Protein AF-A0A167ATX6-F1 (afdb_monomer)

Nearest PDB structures (foldseek):
  9cxo-assembly1_B  TM=8.458E-01  e=1.890E-12  Homo sapiens
  9cxm-assembly1_A  TM=8.410E-01  e=6.930E-12  Homo sapiens
  9cxw-assembly1_A  TM=8.594E-01  e=1.290E-11  Homo sapiens
  9cxn-assembly1_A  TM=8.511E-01  e=1.152E-11  Homo sapiens
  3jr1-assembly2_B  TM=7.925E-01  e=1.994E-08  Histophilus somni 129PT

Structure (mmCIF, N/CA/C/O backbone):
data_AF-A0A167ATX6-F1
#
_entry.id   AF-A0A167ATX6-F1
#
loop_
_atom_site.group_PDB
_atom_site.id
_atom_site.type_symbol
_atom_site.label_atom_id
_atom_site.label_alt_id
_atom_site.label_comp_id
_atom_site.label_asym_id
_atom_site.label_entity_id
_atom_site.label_seq_id
_atom_site.pdbx_PDB_ins_code
_atom_site.Cartn_x
_atom_site.Cartn_y
_atom_site.Cartn_z
_atom_site.occupancy
_atom_site.B_iso_or_equiv
_atom_site.auth_seq_id
_atom_site.auth_comp_id
_atom_site.auth_asym_id
_atom_site.auth_atom_id
_atom_site.pdbx_PDB_model_num
ATOM 1 N N . MET A 1 1 ? -5.635 -6.847 -26.683 1.00 25.88 1 MET A N 1
ATOM 2 C CA . MET A 1 1 ? -4.900 -7.635 -25.675 1.00 25.88 1 MET A CA 1
ATOM 3 C C . MET A 1 1 ? -3.496 -7.069 -25.613 1.00 25.88 1 MET A C 1
ATOM 5 O O . MET A 1 1 ? -2.771 -7.229 -26.580 1.00 25.88 1 MET A O 1
ATOM 9 N N . ALA A 1 2 ? -3.147 -6.335 -24.561 1.00 24.59 2 ALA A N 1
ATOM 10 C CA . ALA A 1 2 ? -1.749 -6.061 -24.252 1.00 24.59 2 ALA A CA 1
ATOM 11 C C . ALA A 1 2 ? -1.416 -7.015 -23.107 1.00 24.59 2 ALA A C 1
ATOM 13 O O . ALA A 1 2 ? -1.954 -6.844 -22.016 1.00 24.59 2 ALA A O 1
ATOM 14 N N . SER A 1 3 ? -0.656 -8.077 -23.374 1.00 31.80 3 SER A N 1
ATOM 15 C CA . SER A 1 3 ? 0.049 -8.774 -22.300 1.00 31.80 3 SER A CA 1
ATOM 16 C C . SER A 1 3 ? 1.085 -7.801 -21.739 1.00 31.80 3 SER A C 1
ATOM 18 O O . SER A 1 3 ? 1.544 -6.907 -22.451 1.00 31.80 3 SER A O 1
ATOM 20 N N . LEU A 1 4 ? 1.430 -7.913 -20.458 1.00 40.06 4 LEU A N 1
ATOM 21 C CA . LEU A 1 4 ? 2.696 -7.344 -19.998 1.00 40.06 4 LEU A CA 1
ATOM 22 C C . LEU A 1 4 ? 3.769 -7.978 -20.890 1.00 40.06 4 LEU A C 1
ATOM 24 O O . LEU A 1 4 ? 3.823 -9.204 -20.972 1.00 40.06 4 LEU A O 1
ATOM 28 N N . ASN A 1 5 ? 4.521 -7.173 -21.644 1.00 40.00 5 ASN A N 1
ATOM 29 C CA . ASN A 1 5 ? 5.603 -7.718 -22.457 1.00 40.00 5 ASN A CA 1
ATOM 30 C C . ASN A 1 5 ? 6.610 -8.393 -21.525 1.00 40.00 5 ASN A C 1
ATOM 32 O O . ASN A 1 5 ? 6.882 -7.890 -20.431 1.00 40.00 5 ASN A O 1
ATOM 36 N N . ASP A 1 6 ? 7.179 -9.501 -21.992 1.00 44.28 6 ASP A N 1
ATOM 37 C CA . ASP A 1 6 ? 7.973 -10.428 -21.183 1.00 44.28 6 ASP A CA 1
ATOM 38 C C . ASP A 1 6 ? 9.186 -9.795 -20.474 1.00 44.28 6 ASP A C 1
ATOM 40 O O . ASP A 1 6 ? 9.681 -10.321 -19.485 1.00 44.28 6 ASP A O 1
ATOM 44 N N . ALA A 1 7 ? 9.587 -8.599 -20.911 1.00 42.50 7 ALA A N 1
ATOM 45 C CA . ALA A 1 7 ? 10.709 -7.824 -20.397 1.00 42.50 7 ALA A CA 1
ATOM 46 C C . ALA A 1 7 ? 10.429 -6.959 -19.146 1.00 42.50 7 ALA A C 1
ATOM 48 O O . ALA A 1 7 ? 11.373 -6.393 -18.601 1.00 42.50 7 ALA A O 1
ATOM 49 N N . GLN A 1 8 ? 9.177 -6.780 -18.700 1.00 52.94 8 GLN A N 1
ATOM 50 C CA . GLN A 1 8 ? 8.846 -5.787 -17.651 1.00 52.94 8 GLN A CA 1
ATOM 51 C C . GLN A 1 8 ? 8.749 -6.365 -16.225 1.00 52.94 8 GLN A C 1
ATOM 53 O O . GLN A 1 8 ? 8.779 -5.608 -15.252 1.00 52.94 8 GLN A O 1
ATOM 58 N N . ILE A 1 9 ? 8.674 -7.693 -16.083 1.00 58.19 9 ILE A N 1
ATOM 59 C CA . ILE A 1 9 ? 8.695 -8.411 -14.798 1.00 58.19 9 ILE A CA 1
ATOM 60 C C . ILE A 1 9 ? 9.900 -9.353 -14.809 1.00 58.19 9 ILE A C 1
ATOM 62 O O . ILE A 1 9 ? 9.957 -10.266 -15.625 1.00 58.19 9 ILE A O 1
ATOM 66 N N . CYS A 1 10 ? 10.842 -9.157 -13.884 1.00 46.31 10 CYS A N 1
ATOM 67 C CA . CYS A 1 10 ? 12.193 -9.747 -13.915 1.00 46.31 10 CYS A CA 1
ATOM 68 C C . CYS A 1 10 ? 12.275 -11.290 -13.818 1.00 46.31 10 CYS A C 1
ATOM 70 O O . CYS A 1 10 ? 13.362 -11.858 -13.839 1.00 46.31 10 CYS A O 1
ATOM 72 N N . SER A 1 11 ? 11.166 -12.022 -13.680 1.00 48.19 11 SER A N 1
ATOM 73 C CA . SER A 1 11 ? 11.252 -13.488 -13.644 1.00 48.19 11 SER A CA 1
ATOM 74 C C . SER A 1 11 ? 9.974 -14.169 -14.111 1.00 48.19 11 SER A C 1
ATOM 76 O O . SER A 1 11 ? 9.086 -14.497 -13.330 1.00 48.19 11 SER A O 1
ATOM 78 N N . GLN A 1 12 ? 9.893 -14.437 -15.410 1.00 50.91 12 GLN A N 1
ATOM 79 C CA . GLN A 1 12 ? 8.845 -15.309 -15.943 1.00 50.91 12 GLN A CA 1
ATOM 80 C C . GLN A 1 12 ? 9.152 -16.799 -15.730 1.00 50.91 12 GLN A C 1
ATOM 82 O O . GLN A 1 12 ? 8.240 -17.619 -15.654 1.00 50.91 12 GLN A O 1
ATOM 87 N N . THR A 1 13 ? 10.429 -17.165 -15.572 1.00 45.19 13 THR A N 1
ATOM 88 C CA . THR A 1 13 ? 10.863 -18.552 -15.349 1.00 45.19 13 THR A CA 1
ATOM 89 C C . THR A 1 13 ? 11.901 -18.628 -14.234 1.00 45.19 13 THR A C 1
ATOM 91 O O . THR A 1 13 ? 13.104 -18.709 -14.479 1.00 45.19 13 THR A O 1
ATOM 94 N N . GLY A 1 14 ? 11.432 -18.593 -12.989 1.00 45.44 14 GLY A N 1
ATOM 95 C CA . GLY A 1 14 ? 12.267 -18.881 -11.828 1.00 45.44 14 GLY A CA 1
ATOM 96 C C . GLY A 1 14 ? 12.395 -20.389 -11.592 1.00 45.44 14 GLY A C 1
ATOM 97 O O . GLY A 1 14 ? 11.393 -21.104 -11.613 1.00 45.44 14 GLY A O 1
ATOM 98 N N . ARG A 1 15 ? 13.605 -20.896 -11.333 1.00 46.69 15 ARG A N 1
ATOM 99 C CA . ARG A 1 15 ? 13.796 -22.226 -10.725 1.00 46.69 15 ARG A CA 1
ATOM 100 C C . ARG A 1 15 ? 14.209 -22.038 -9.274 1.00 46.69 15 ARG A C 1
ATOM 102 O O . ARG A 1 15 ? 15.181 -21.343 -8.991 1.00 46.69 15 ARG A O 1
ATOM 109 N N . MET A 1 16 ? 13.482 -22.680 -8.370 1.00 46.75 16 MET A N 1
ATOM 110 C CA . MET A 1 16 ? 13.790 -22.706 -6.945 1.00 46.75 16 MET A CA 1
ATOM 111 C C . MET A 1 16 ? 14.197 -24.120 -6.549 1.00 46.75 16 MET A C 1
ATOM 113 O O . MET A 1 16 ? 13.613 -25.096 -7.022 1.00 46.75 16 MET A O 1
ATOM 117 N N . GLY A 1 17 ? 15.189 -24.229 -5.674 1.00 51.62 17 GLY A N 1
ATOM 118 C CA . GLY A 1 17 ? 15.609 -25.507 -5.125 1.00 51.62 17 GLY A CA 1
ATOM 119 C C . GLY A 1 17 ? 16.225 -25.362 -3.744 1.00 51.62 17 GLY A C 1
ATOM 120 O O . GLY A 1 17 ? 16.557 -24.268 -3.283 1.00 51.62 17 GLY A O 1
ATOM 121 N N . VAL A 1 18 ? 16.358 -26.502 -3.074 1.00 52.31 18 VAL A N 1
ATOM 122 C CA . VAL A 1 18 ? 16.973 -26.608 -1.753 1.00 52.31 18 VAL A CA 1
ATOM 123 C C . VAL A 1 18 ? 18.244 -27.424 -1.906 1.00 52.31 18 VAL A C 1
ATOM 125 O O . VAL A 1 18 ? 18.229 -28.501 -2.501 1.00 52.31 18 VAL A O 1
ATOM 128 N N . TYR A 1 19 ? 19.351 -26.899 -1.395 1.00 45.12 19 TYR A N 1
ATOM 129 C CA . TYR A 1 19 ? 20.596 -27.641 -1.282 1.00 45.12 19 TYR A CA 1
ATOM 130 C C . TYR A 1 19 ? 20.818 -28.029 0.179 1.00 45.12 19 TYR A C 1
ATOM 132 O O . TYR A 1 19 ? 20.814 -27.177 1.075 1.00 45.12 19 TYR A O 1
ATOM 140 N N . TYR A 1 20 ? 21.024 -29.323 0.406 1.00 46.94 20 TYR A N 1
ATOM 141 C CA . TYR A 1 20 ? 21.443 -29.866 1.688 1.00 46.94 20 TYR A CA 1
ATOM 142 C C . TYR A 1 20 ? 22.958 -30.070 1.620 1.00 46.94 20 TYR A C 1
ATOM 144 O O . TYR A 1 20 ? 23.428 -31.011 0.993 1.00 46.94 20 TYR A O 1
ATOM 152 N N . ALA A 1 21 ? 23.721 -29.160 2.227 1.00 46.97 21 ALA A N 1
ATOM 153 C CA . ALA A 1 21 ? 25.070 -29.479 2.688 1.00 46.97 21 ALA A CA 1
ATOM 154 C C . ALA A 1 21 ? 25.008 -29.657 4.197 1.00 46.97 21 ALA A C 1
ATOM 156 O O . ALA A 1 21 ? 24.329 -28.877 4.869 1.00 46.97 21 ALA A O 1
ATOM 157 N N . ASP A 1 22 ? 25.740 -30.661 4.664 1.00 58.44 22 ASP A N 1
ATOM 158 C CA . ASP A 1 22 ? 25.659 -31.463 5.892 1.00 58.44 22 ASP A CA 1
ATOM 159 C C . ASP A 1 22 ? 25.342 -30.793 7.242 1.00 58.44 22 ASP A C 1
ATOM 161 O O . ASP A 1 22 ? 25.317 -31.485 8.250 1.00 58.44 22 ASP A O 1
ATOM 165 N N . THR A 1 23 ? 25.048 -29.494 7.330 1.00 55.81 23 THR A N 1
ATOM 166 C CA . THR A 1 23 ? 24.588 -28.850 8.575 1.00 55.81 23 THR A CA 1
ATOM 167 C C . THR A 1 23 ? 23.671 -27.622 8.425 1.00 55.81 23 THR A C 1
ATOM 169 O O . THR A 1 23 ? 23.180 -27.138 9.443 1.00 55.81 23 THR A O 1
ATOM 172 N N . LYS A 1 24 ? 23.377 -27.089 7.223 1.00 59.56 24 LYS A N 1
ATOM 173 C CA . LYS A 1 24 ? 22.425 -25.960 7.059 1.00 59.56 24 LYS A CA 1
ATOM 174 C C . LYS A 1 24 ? 21.655 -26.055 5.744 1.00 59.56 24 LYS A C 1
ATOM 176 O O . LYS A 1 24 ? 22.261 -26.049 4.675 1.00 59.56 24 LYS A O 1
ATOM 181 N N . THR A 1 25 ? 20.323 -26.068 5.815 1.00 65.94 25 THR A N 1
ATOM 182 C CA . THR A 1 25 ? 19.458 -25.920 4.636 1.00 65.94 25 THR A CA 1
ATOM 183 C C . THR A 1 25 ? 19.720 -24.565 3.987 1.00 65.94 25 THR A C 1
ATOM 185 O O . THR A 1 25 ? 19.493 -23.528 4.613 1.00 65.94 25 THR A O 1
ATOM 188 N N . LYS A 1 26 ? 20.203 -24.559 2.743 1.00 74.19 26 LYS A N 1
ATOM 189 C CA . LYS A 1 26 ? 20.335 -23.343 1.934 1.00 74.19 26 LYS A CA 1
ATOM 190 C C . LYS A 1 26 ? 19.318 -23.405 0.800 1.00 74.19 26 LYS A C 1
ATOM 192 O O . LYS A 1 26 ? 19.293 -24.377 0.046 1.00 74.19 26 LYS A O 1
ATOM 197 N N . ALA A 1 27 ? 18.481 -22.380 0.692 1.00 79.88 27 ALA A N 1
ATOM 198 C CA . ALA A 1 27 ? 17.596 -22.191 -0.451 1.00 79.88 27 ALA A CA 1
ATOM 199 C C . ALA A 1 27 ? 18.295 -21.325 -1.504 1.00 79.88 27 ALA A C 1
ATOM 201 O O . ALA A 1 27 ? 19.094 -20.450 -1.161 1.00 79.88 27 ALA A O 1
ATOM 202 N N . TRP A 1 28 ? 18.000 -21.571 -2.776 1.00 83.00 28 TRP A N 1
ATOM 203 C CA . TRP A 1 28 ? 18.477 -20.753 -3.886 1.00 83.00 28 TRP A CA 1
ATOM 204 C C . TRP A 1 28 ? 17.345 -20.481 -4.878 1.00 83.00 28 TRP A C 1
ATOM 206 O O . TRP A 1 28 ? 16.420 -21.283 -5.034 1.00 83.00 28 TRP A O 1
ATOM 216 N N . PHE A 1 29 ? 17.447 -19.340 -5.554 1.00 81.19 29 PHE A N 1
ATOM 217 C CA . PHE A 1 29 ? 16.541 -18.898 -6.605 1.00 81.19 29 PHE A CA 1
ATOM 218 C C . PHE A 1 29 ? 17.372 -18.537 -7.835 1.00 81.19 29 PHE A C 1
ATOM 220 O O . PHE A 1 29 ? 18.331 -17.773 -7.737 1.00 81.19 29 PHE A O 1
ATOM 227 N N . MET A 1 30 ? 17.032 -19.124 -8.979 1.00 83.81 30 MET A N 1
ATOM 228 C CA . MET A 1 30 ? 17.603 -18.774 -10.275 1.00 83.81 30 MET A CA 1
ATOM 229 C C . MET A 1 30 ? 16.534 -18.079 -11.107 1.00 83.81 30 MET A C 1
ATOM 231 O O . MET A 1 30 ? 15.460 -18.646 -11.301 1.00 83.81 30 MET A O 1
ATOM 235 N N . ALA A 1 31 ? 16.857 -16.900 -11.623 1.00 83.44 31 ALA A N 1
ATOM 236 C CA . ALA A 1 31 ? 16.022 -16.124 -12.529 1.00 83.44 31 ALA A CA 1
ATOM 237 C C . ALA A 1 31 ? 16.819 -15.705 -13.765 1.00 83.44 31 ALA A C 1
ATOM 239 O O . ALA A 1 31 ? 18.033 -15.912 -13.843 1.00 83.44 31 ALA A O 1
ATOM 240 N N . GLU A 1 32 ? 16.115 -15.125 -14.730 1.00 84.19 32 GLU A N 1
ATOM 241 C CA . GLU A 1 32 ? 16.737 -14.477 -15.872 1.00 84.19 32 GLU A CA 1
ATOM 242 C C . GLU A 1 32 ? 17.640 -13.329 -15.410 1.00 84.19 32 GLU A C 1
ATOM 244 O O . GLU A 1 32 ? 17.305 -12.563 -14.505 1.00 84.19 32 GLU A O 1
ATOM 249 N N . TYR A 1 33 ? 18.810 -13.219 -16.033 1.00 87.31 33 TYR A N 1
ATOM 250 C CA . TYR A 1 33 ? 19.705 -12.101 -15.793 1.00 87.31 33 TYR A CA 1
ATOM 251 C C . TYR A 1 33 ? 19.285 -10.916 -16.663 1.00 87.31 33 TYR A C 1
ATOM 253 O O . TYR A 1 33 ? 19.282 -11.017 -17.887 1.00 87.31 33 TYR A O 1
ATOM 261 N N . SER A 1 34 ? 18.988 -9.784 -16.028 1.00 86.50 34 SER A N 1
ATOM 262 C CA . SER A 1 34 ? 18.773 -8.503 -16.702 1.00 86.50 34 SER A CA 1
ATOM 263 C C . SER A 1 34 ? 19.921 -7.541 -16.399 1.00 86.50 34 SER A C 1
ATOM 265 O O . SER A 1 34 ? 20.350 -7.416 -15.250 1.00 86.50 34 SER A O 1
ATOM 267 N N . ASN A 1 35 ? 20.398 -6.822 -17.415 1.00 90.38 35 ASN A N 1
ATOM 268 C CA . ASN A 1 35 ? 21.411 -5.782 -17.258 1.00 90.38 35 ASN A CA 1
ATOM 269 C C . ASN A 1 35 ? 20.758 -4.495 -16.726 1.00 90.38 35 ASN A C 1
ATOM 271 O O . ASN A 1 35 ? 20.261 -3.655 -17.481 1.00 90.38 35 ASN A O 1
ATOM 275 N N . LEU A 1 36 ? 20.678 -4.380 -15.401 1.00 90.62 36 LEU A N 1
ATOM 276 C CA . LEU A 1 36 ? 19.957 -3.303 -14.728 1.00 90.62 36 LEU A CA 1
ATOM 277 C C . LEU A 1 36 ? 20.895 -2.180 -14.276 1.00 90.62 36 LEU A C 1
ATOM 279 O O . LEU A 1 36 ? 22.015 -2.414 -13.819 1.00 90.62 36 LEU A O 1
ATOM 283 N N . ARG A 1 37 ? 20.411 -0.938 -14.351 1.00 88.62 37 ARG A N 1
ATOM 284 C CA . ARG A 1 37 ? 21.039 0.215 -13.701 1.00 88.62 37 ARG A CA 1
ATOM 285 C C . ARG A 1 37 ? 20.119 0.817 -12.655 1.00 88.62 37 ARG A C 1
ATOM 287 O O . ARG A 1 37 ? 18.942 1.073 -12.916 1.00 88.62 37 ARG A O 1
ATOM 294 N N . ALA A 1 38 ? 20.709 1.111 -11.498 1.00 85.44 38 ALA A N 1
ATOM 295 C CA . ALA A 1 38 ? 20.075 1.846 -10.414 1.00 85.44 38 ALA A CA 1
ATOM 296 C C . ALA A 1 38 ? 19.815 3.295 -10.851 1.00 85.44 38 ALA A C 1
ATOM 298 O O . ALA A 1 38 ? 20.666 4.177 -10.737 1.00 85.44 38 ALA A O 1
ATOM 299 N N . ARG A 1 39 ? 18.634 3.516 -11.423 1.00 84.19 39 ARG A N 1
ATOM 300 C CA . ARG A 1 39 ? 18.125 4.813 -11.852 1.00 84.19 39 ARG A CA 1
ATOM 301 C C . ARG A 1 39 ? 16.605 4.754 -11.807 1.00 84.19 39 ARG A C 1
ATOM 303 O O . ARG A 1 39 ? 16.021 3.795 -12.305 1.00 84.19 39 ARG A O 1
ATOM 310 N N . ALA A 1 40 ? 15.980 5.807 -11.286 1.00 81.44 40 ALA A N 1
ATOM 311 C CA . ALA A 1 40 ? 14.531 5.934 -11.342 1.00 81.44 40 ALA A CA 1
ATOM 312 C C . ALA A 1 40 ? 14.048 5.961 -12.807 1.00 81.44 40 ALA A C 1
ATOM 314 O O . ALA A 1 40 ? 14.579 6.740 -13.614 1.00 81.44 40 ALA A O 1
ATOM 315 N N . PRO A 1 41 ? 13.063 5.125 -13.173 1.00 85.56 41 PRO A N 1
ATOM 316 C CA . PRO A 1 41 ? 12.509 5.141 -14.514 1.00 85.56 41 PRO A CA 1
ATOM 317 C C . PRO A 1 41 ? 11.733 6.440 -14.771 1.00 85.56 41 PRO A C 1
ATOM 319 O O . PRO A 1 41 ? 11.167 7.016 -13.836 1.00 85.56 41 PRO A O 1
ATOM 322 N N . PRO A 1 42 ? 11.633 6.887 -16.034 1.00 90.12 42 PRO A N 1
ATOM 323 C CA . PRO A 1 42 ? 10.700 7.946 -16.393 1.00 90.12 42 PRO A CA 1
ATOM 324 C C . PRO A 1 42 ? 9.265 7.553 -16.015 1.00 90.12 42 PRO A C 1
ATOM 326 O O . PRO A 1 42 ? 8.835 6.418 -16.258 1.00 90.12 42 PRO A O 1
ATOM 329 N N . LEU A 1 43 ? 8.512 8.477 -15.413 1.00 91.38 43 LEU A N 1
ATOM 330 C CA . LEU A 1 43 ? 7.179 8.174 -14.882 1.00 91.38 43 LEU A CA 1
ATOM 331 C C . LEU A 1 43 ? 6.204 7.764 -15.993 1.00 91.38 43 LEU A C 1
ATOM 333 O O . LEU A 1 43 ? 5.335 6.925 -15.765 1.00 91.38 43 LEU A O 1
ATOM 337 N N . GLU A 1 44 ? 6.374 8.299 -17.205 1.00 91.06 44 GLU A N 1
ATOM 338 C CA . GLU A 1 44 ? 5.597 7.932 -18.388 1.00 91.06 44 GLU A CA 1
ATOM 339 C C . GLU A 1 44 ? 5.805 6.479 -18.838 1.00 91.06 44 GLU A C 1
ATOM 341 O O . GLU A 1 44 ? 4.925 5.926 -19.491 1.00 91.06 44 GLU A O 1
ATOM 346 N N . GLN A 1 45 ? 6.924 5.850 -18.461 1.00 92.00 45 GLN A N 1
ATOM 347 C CA . GLN A 1 45 ? 7.196 4.435 -18.734 1.00 92.00 45 GLN A CA 1
ATOM 348 C C . GLN A 1 45 ? 6.775 3.540 -17.567 1.00 92.00 45 GLN A C 1
ATOM 350 O O . GLN A 1 45 ? 6.257 2.446 -17.780 1.00 92.00 45 GLN A O 1
ATOM 355 N N . PHE A 1 46 ? 6.961 4.003 -16.328 1.00 92.00 46 PHE A N 1
ATOM 356 C CA . PHE A 1 46 ? 6.635 3.218 -15.138 1.00 92.00 46 PHE A CA 1
ATOM 357 C C . PHE A 1 46 ? 5.125 3.140 -14.873 1.00 92.00 46 PHE A C 1
ATOM 359 O O . PHE A 1 46 ? 4.589 2.076 -14.563 1.00 92.00 46 PHE A O 1
ATOM 366 N N . LEU A 1 47 ? 4.405 4.252 -15.045 1.00 94.50 47 LEU A N 1
ATOM 367 C CA . LEU A 1 47 ? 2.969 4.318 -14.779 1.00 94.50 47 LEU A CA 1
ATOM 368 C C . LEU A 1 47 ? 2.139 3.321 -15.606 1.00 94.50 47 LEU A C 1
ATOM 370 O O . LEU A 1 47 ? 1.266 2.687 -15.010 1.00 94.50 47 LEU A O 1
ATOM 374 N N . PRO A 1 48 ? 2.356 3.144 -16.927 1.00 94.75 48 PRO A N 1
ATOM 375 C CA . PRO A 1 48 ? 1.651 2.126 -17.700 1.00 94.75 48 PRO A CA 1
ATOM 376 C C . PRO A 1 48 ? 1.782 0.715 -17.122 1.00 94.75 48 PRO A C 1
ATOM 378 O O . PRO A 1 48 ? 0.776 0.014 -17.068 1.00 94.75 48 PRO A O 1
ATOM 381 N N . ILE A 1 49 ? 2.967 0.332 -16.630 1.00 93.25 49 ILE A N 1
ATOM 382 C CA . ILE A 1 49 ? 3.228 -0.995 -16.047 1.00 93.25 49 ILE A CA 1
ATOM 383 C C . ILE A 1 49 ? 2.370 -1.192 -14.795 1.00 93.25 49 ILE A C 1
ATOM 385 O O . ILE A 1 49 ? 1.592 -2.143 -14.707 1.00 93.25 49 ILE A O 1
ATOM 389 N N . VAL A 1 50 ? 2.445 -0.250 -13.849 1.00 94.81 50 VAL A N 1
ATOM 390 C CA . VAL A 1 50 ? 1.688 -0.320 -12.589 1.00 94.81 50 VAL A CA 1
ATOM 391 C C . VAL A 1 50 ? 0.180 -0.255 -12.849 1.00 94.81 50 VAL A C 1
ATOM 393 O O . VAL A 1 50 ? -0.593 -1.036 -12.296 1.00 94.81 50 VAL A O 1
ATOM 396 N N . LYS A 1 51 ? -0.257 0.640 -13.745 1.00 95.56 51 LYS A N 1
ATOM 397 C CA . LYS A 1 51 ? -1.663 0.762 -14.151 1.00 95.56 51 LYS A CA 1
ATOM 398 C C . LYS A 1 51 ? -2.178 -0.542 -14.749 1.00 95.56 51 LYS A C 1
ATOM 400 O O . LYS A 1 51 ? -3.266 -0.984 -14.385 1.00 95.56 51 LYS A O 1
ATOM 405 N N . GLN A 1 52 ? -1.417 -1.149 -15.657 1.00 95.19 52 GLN A N 1
ATOM 406 C CA . GLN A 1 52 ? -1.777 -2.409 -16.289 1.00 95.19 52 GLN A CA 1
ATOM 407 C C . GLN A 1 52 ? -1.893 -3.527 -15.253 1.00 95.19 52 GLN A C 1
ATOM 409 O O . GLN A 1 52 ? -2.922 -4.200 -15.218 1.00 95.19 52 GLN A O 1
ATOM 414 N N . MET A 1 53 ? -0.894 -3.668 -14.375 1.00 94.94 53 MET A N 1
ATOM 415 C CA . MET A 1 53 ? -0.890 -4.649 -13.290 1.00 94.94 53 MET A CA 1
ATOM 416 C C . MET A 1 53 ? -2.157 -4.529 -12.434 1.00 94.94 53 MET A C 1
ATOM 418 O O . MET A 1 53 ? -2.914 -5.490 -12.320 1.00 94.94 53 MET A O 1
ATOM 422 N N . HIS A 1 54 ? -2.464 -3.331 -11.932 1.00 96.62 54 HIS A N 1
ATOM 423 C CA . HIS A 1 54 ? -3.637 -3.115 -11.085 1.00 96.62 54 HIS A CA 1
ATOM 424 C C . HIS A 1 54 ? -4.969 -3.309 -11.829 1.00 96.62 54 HIS A C 1
ATOM 426 O O . HIS A 1 54 ? -5.902 -3.940 -11.322 1.00 96.62 54 HIS A O 1
ATOM 432 N N . GLN A 1 55 ? -5.095 -2.776 -13.047 1.00 95.00 55 GLN A N 1
ATOM 433 C CA . GLN A 1 55 ? -6.369 -2.765 -13.772 1.00 95.00 55 GLN A CA 1
ATOM 434 C C . GLN A 1 55 ? -6.682 -4.089 -14.471 1.00 95.00 55 GLN A C 1
ATOM 436 O O . GLN A 1 55 ? -7.857 -4.448 -14.550 1.00 95.00 55 GLN A O 1
ATOM 441 N N . GLN A 1 56 ? -5.678 -4.849 -14.910 1.00 95.31 56 GLN A N 1
ATOM 442 C CA . GLN A 1 56 ? -5.883 -6.079 -15.684 1.00 95.31 56 GLN A CA 1
ATOM 443 C C . GLN A 1 56 ? -5.764 -7.362 -14.861 1.00 95.31 56 GLN A C 1
ATOM 445 O O . GLN A 1 56 ? -6.310 -8.381 -15.274 1.00 95.31 56 GLN A O 1
ATOM 450 N N . SER A 1 57 ? -5.116 -7.340 -13.691 1.00 95.62 57 SER A N 1
ATOM 451 C CA . SER A 1 57 ? -5.035 -8.531 -12.839 1.00 95.62 57 SER A CA 1
ATOM 452 C C . SER A 1 57 ? -6.418 -9.012 -12.397 1.00 95.62 57 SER A C 1
ATOM 454 O O . SER A 1 57 ? -7.274 -8.186 -12.076 1.00 95.62 57 SER A O 1
ATOM 456 N N . ILE A 1 58 ? -6.617 -10.320 -12.266 1.00 95.75 58 ILE A N 1
ATOM 457 C CA . ILE A 1 58 ? -7.855 -10.900 -11.735 1.00 95.75 58 ILE A CA 1
ATOM 458 C C . ILE A 1 58 ? -7.483 -11.781 -10.547 1.00 95.75 58 ILE A C 1
ATOM 460 O O . ILE A 1 58 ? -6.692 -12.708 -10.701 1.00 95.75 58 ILE A O 1
ATOM 464 N N . SER A 1 59 ? -8.040 -11.488 -9.368 1.00 96.12 59 SER A N 1
ATOM 465 C CA . SER A 1 59 ? -7.874 -12.371 -8.211 1.00 96.12 59 SER A CA 1
ATOM 466 C C . SER A 1 59 ? -8.481 -13.740 -8.527 1.00 96.12 59 SER A C 1
ATOM 468 O O . SER A 1 59 ? -9.651 -13.794 -8.913 1.00 96.12 59 SER A O 1
ATOM 470 N N . PRO A 1 60 ? -7.737 -14.847 -8.346 1.00 95.31 60 PRO A N 1
ATOM 471 C CA . PRO A 1 60 ? -8.213 -16.186 -8.690 1.00 95.31 60 PRO A CA 1
ATOM 472 C C . PRO A 1 60 ? -9.424 -16.622 -7.855 1.00 95.31 60 PRO A C 1
ATOM 474 O O . PRO A 1 60 ? -10.148 -17.529 -8.251 1.00 95.31 60 PRO A O 1
ATOM 477 N N . THR A 1 61 ? -9.652 -15.978 -6.709 1.00 96.00 61 THR A N 1
ATOM 478 C CA . THR A 1 61 ? -10.782 -16.242 -5.809 1.00 96.00 61 THR A CA 1
ATOM 479 C C . THR A 1 61 ? -11.831 -15.128 -5.837 1.00 96.00 61 THR A C 1
ATOM 481 O O . THR A 1 61 ? -12.869 -15.254 -5.195 1.00 96.00 61 THR A O 1
ATOM 484 N N . GLY A 1 62 ? -11.552 -14.014 -6.522 1.00 95.75 62 GLY A N 1
ATOM 485 C CA . GLY A 1 62 ? -12.325 -12.777 -6.395 1.00 95.75 62 GLY A CA 1
ATOM 486 C C . GLY A 1 62 ? -12.145 -12.052 -5.053 1.00 95.75 62 GLY A C 1
ATOM 487 O O . GLY A 1 62 ? -12.796 -11.032 -4.849 1.00 95.75 62 GLY A O 1
ATOM 488 N N . LYS A 1 63 ? -11.261 -12.537 -4.165 1.00 97.44 63 LYS A N 1
ATOM 489 C CA . LYS A 1 63 ? -11.032 -12.014 -2.805 1.00 97.44 63 LYS A CA 1
ATOM 490 C C . LYS A 1 63 ? -9.685 -11.298 -2.671 1.00 97.44 63 LYS A C 1
ATOM 492 O O . LYS A 1 63 ? -8.834 -11.410 -3.559 1.00 97.44 63 LYS A O 1
ATOM 497 N N . PHE A 1 64 ? -9.470 -10.602 -1.555 1.00 98.31 64 PHE A N 1
ATOM 498 C CA . PHE A 1 64 ? -8.153 -10.098 -1.149 1.00 98.31 64 PHE A CA 1
ATOM 499 C C . PHE A 1 64 ? -7.338 -11.212 -0.501 1.00 98.31 64 PHE A C 1
ATOM 501 O O . PHE A 1 64 ? -7.896 -12.007 0.251 1.00 98.31 64 PHE A O 1
ATOM 508 N N . GLY A 1 65 ? -6.040 -11.276 -0.785 1.00 97.81 65 GLY A N 1
ATOM 509 C CA . GLY A 1 65 ? -5.153 -12.325 -0.282 1.00 97.81 65 GLY A CA 1
ATOM 510 C C . GLY A 1 65 ? -4.191 -12.865 -1.329 1.00 97.81 65 GLY A C 1
ATOM 511 O O . GLY A 1 65 ? -4.016 -12.285 -2.403 1.00 97.81 65 GLY A O 1
ATOM 512 N N . PHE A 1 66 ? -3.528 -13.971 -1.013 1.00 97.62 66 PHE A N 1
ATOM 513 C CA . PHE A 1 66 ? -2.626 -14.651 -1.933 1.00 97.62 66 PHE A CA 1
ATOM 514 C C . PHE A 1 66 ? -2.637 -16.163 -1.698 1.00 97.62 66 PHE A C 1
ATOM 516 O O . PHE A 1 66 ? -2.976 -16.650 -0.627 1.00 97.62 66 PHE A O 1
ATOM 523 N N . HIS A 1 67 ? -2.296 -16.920 -2.737 1.00 94.38 67 HIS A N 1
ATOM 524 C CA . HIS A 1 67 ? -2.363 -18.384 -2.735 1.00 94.38 67 HIS A CA 1
ATOM 525 C C . HIS A 1 67 ? -1.180 -19.048 -2.011 1.00 94.38 67 HIS A C 1
ATOM 527 O O . HIS A 1 67 ? -1.265 -20.216 -1.645 1.00 94.38 67 HIS A O 1
ATOM 533 N N . VAL A 1 68 ? -0.090 -18.308 -1.811 1.00 92.75 68 VAL A N 1
ATOM 534 C CA . VAL A 1 68 ? 1.107 -18.727 -1.074 1.00 92.75 68 VAL A CA 1
ATOM 535 C C . VAL A 1 68 ? 1.502 -17.626 -0.101 1.00 92.75 68 VAL A C 1
ATOM 537 O O . VAL A 1 68 ? 1.258 -16.453 -0.374 1.00 92.75 68 VAL A O 1
ATOM 540 N N . THR A 1 69 ? 2.120 -17.984 1.023 1.00 93.69 69 THR A N 1
ATOM 541 C CA . THR A 1 69 ? 2.659 -16.997 1.965 1.00 93.69 69 THR A CA 1
ATOM 542 C C . THR A 1 69 ? 3.742 -16.160 1.288 1.00 93.69 69 THR A C 1
ATOM 544 O O . THR A 1 69 ? 4.798 -16.674 0.923 1.00 93.69 69 THR A O 1
ATOM 547 N N . SER A 1 70 ? 3.473 -14.865 1.144 1.00 92.19 70 SER A N 1
ATOM 548 C CA . SER A 1 70 ? 4.452 -13.867 0.710 1.00 92.19 70 SER A CA 1
ATOM 549 C C . SER A 1 70 ? 5.262 -13.354 1.899 1.00 92.19 70 SER A C 1
ATOM 551 O O . SER A 1 70 ? 4.856 -13.491 3.055 1.00 92.19 70 SER A O 1
ATOM 553 N N . TYR A 1 71 ? 6.406 -12.736 1.620 1.00 91.75 71 TYR A N 1
ATOM 554 C CA . TYR A 1 71 ? 7.328 -12.241 2.639 1.00 91.75 71 TYR A CA 1
ATOM 555 C C . TYR A 1 71 ? 7.695 -10.789 2.355 1.00 91.75 71 TYR A C 1
ATOM 557 O O . TYR A 1 71 ? 8.028 -10.452 1.221 1.00 91.75 71 TYR A O 1
ATOM 565 N N . TYR A 1 72 ? 7.658 -9.934 3.378 1.00 88.25 72 TYR A N 1
ATOM 566 C CA . TYR A 1 72 ? 8.137 -8.553 3.286 1.00 88.25 72 TYR A CA 1
ATOM 567 C C . TYR A 1 72 ? 9.542 -8.473 3.887 1.00 88.25 72 TYR A C 1
ATOM 569 O O . TYR A 1 72 ? 9.713 -8.122 5.051 1.00 88.25 72 TYR A O 1
ATOM 577 N N . GLY A 1 73 ? 10.556 -8.881 3.122 1.00 85.31 73 GLY A N 1
ATOM 578 C CA . GLY A 1 73 ? 11.873 -9.186 3.687 1.00 85.31 73 GLY A CA 1
ATOM 579 C C . GLY A 1 73 ? 11.811 -10.470 4.535 1.00 85.31 73 GLY A C 1
ATOM 580 O O . GLY A 1 73 ? 11.224 -11.447 4.085 1.00 85.31 73 GLY A O 1
ATOM 581 N N . PRO A 1 74 ? 12.391 -10.517 5.748 1.00 86.88 74 PRO A N 1
ATOM 582 C CA . PRO A 1 74 ? 12.290 -11.687 6.630 1.00 86.88 74 PRO A CA 1
ATOM 583 C C . PRO A 1 74 ? 10.877 -12.050 7.155 1.00 86.88 74 PRO A C 1
ATOM 585 O O . PRO A 1 74 ? 10.588 -13.245 7.252 1.00 86.88 74 PRO A O 1
ATOM 588 N N . PRO A 1 75 ? 9.994 -11.104 7.546 1.00 90.50 75 PRO A N 1
ATOM 589 C CA . PRO A 1 75 ? 8.696 -11.453 8.127 1.00 90.50 75 PRO A CA 1
ATOM 590 C C . PRO A 1 75 ? 7.699 -12.029 7.102 1.00 90.50 75 PRO A C 1
ATOM 592 O O . PRO A 1 75 ? 7.493 -11.420 6.045 1.00 90.50 75 PRO A O 1
ATOM 595 N N . PRO A 1 76 ? 7.021 -13.151 7.427 1.00 93.31 76 PRO A N 1
ATOM 596 C CA . PRO A 1 76 ? 5.916 -13.663 6.622 1.00 93.31 76 PRO A CA 1
ATOM 597 C C . PRO A 1 76 ? 4.698 -12.736 6.714 1.00 93.31 76 PRO A C 1
ATOM 599 O O . PRO A 1 76 ? 4.396 -12.193 7.779 1.00 93.31 76 PRO A O 1
ATOM 602 N N . MET A 1 77 ? 3.977 -12.599 5.605 1.00 93.94 77 MET A N 1
ATOM 603 C CA . MET A 1 77 ? 2.707 -11.877 5.527 1.00 93.94 77 MET A CA 1
ATOM 604 C C . MET A 1 77 ? 1.519 -12.834 5.737 1.00 93.94 77 MET A C 1
ATOM 606 O O . MET A 1 77 ? 1.485 -13.939 5.196 1.00 93.94 77 MET A O 1
ATOM 610 N N . LEU A 1 78 ? 0.515 -12.394 6.490 1.00 95.50 78 LEU A N 1
ATOM 611 C CA . LEU A 1 78 ? -0.783 -13.039 6.721 1.00 95.50 78 LEU A CA 1
ATOM 612 C C . LEU A 1 78 ? -1.743 -12.775 5.552 1.00 95.50 78 LEU A C 1
ATOM 614 O O . LEU A 1 78 ? -2.703 -12.000 5.632 1.00 95.50 78 LEU A O 1
ATOM 618 N N . VAL A 1 79 ? -1.471 -13.458 4.443 1.00 95.75 79 VAL A N 1
ATOM 619 C CA . VAL A 1 79 ? -2.152 -13.280 3.152 1.00 95.75 79 VAL A CA 1
ATOM 620 C C . VAL A 1 79 ? -3.401 -14.151 2.960 1.00 95.75 79 VAL A C 1
ATOM 622 O O . VAL A 1 79 ? -3.849 -14.324 1.827 1.00 95.75 79 VAL A O 1
ATOM 625 N N . ASP A 1 80 ? -3.985 -14.685 4.038 1.00 97.19 80 ASP A N 1
ATOM 626 C CA . ASP A 1 80 ? -5.205 -15.499 3.968 1.00 97.19 80 ASP A CA 1
ATOM 627 C C . ASP A 1 80 ? -6.353 -14.760 3.267 1.00 97.19 80 ASP A C 1
ATOM 629 O O . ASP A 1 80 ? -6.541 -13.550 3.442 1.00 97.19 80 ASP A O 1
ATOM 633 N N . TRP A 1 81 ? -7.151 -15.491 2.492 1.00 98.00 81 TRP A N 1
ATOM 634 C CA . TRP A 1 81 ? -8.221 -14.898 1.696 1.00 98.00 81 TRP A CA 1
ATOM 635 C C . TRP A 1 81 ? -9.328 -14.273 2.558 1.00 98.00 81 TRP A C 1
ATOM 637 O O . TRP A 1 81 ? -9.839 -14.910 3.476 1.00 98.00 81 TRP A O 1
ATOM 647 N N . THR A 1 82 ? -9.757 -13.058 2.217 1.00 97.44 82 THR A N 1
ATOM 648 C CA . THR A 1 82 ? -10.945 -12.402 2.791 1.00 97.44 82 THR A CA 1
ATOM 649 C C . THR A 1 82 ? -11.618 -11.490 1.764 1.00 97.44 82 THR A C 1
ATOM 651 O O . THR A 1 82 ? -10.970 -10.929 0.879 1.00 97.44 82 THR A O 1
ATOM 654 N N . ASP A 1 83 ? -12.935 -11.338 1.879 1.00 96.69 83 ASP A N 1
ATOM 655 C CA . ASP A 1 83 ? -13.723 -10.394 1.080 1.00 96.69 83 ASP A CA 1
ATOM 656 C C . ASP A 1 83 ? -13.666 -8.961 1.647 1.00 96.69 83 ASP A C 1
ATOM 658 O O . ASP A 1 83 ? -14.161 -8.024 1.020 1.00 96.69 83 ASP A O 1
ATOM 662 N N . ASN A 1 84 ? -13.057 -8.769 2.823 1.00 97.38 84 ASN A N 1
ATOM 663 C CA . ASN A 1 84 ? -12.997 -7.500 3.541 1.00 97.38 84 ASN A CA 1
ATOM 664 C C . ASN A 1 84 ? -11.562 -6.943 3.579 1.00 97.38 84 ASN A C 1
ATOM 666 O O . ASN A 1 84 ? -10.669 -7.482 4.232 1.00 97.38 84 ASN A O 1
ATOM 670 N N . TRP A 1 85 ? -11.344 -5.825 2.891 1.00 98.25 85 TRP A N 1
ATOM 671 C CA . TRP A 1 85 ? -10.051 -5.156 2.815 1.00 98.25 85 TRP A CA 1
ATOM 672 C C . TRP A 1 85 ? -9.614 -4.528 4.141 1.00 98.25 85 TRP A C 1
ATOM 674 O O . TRP A 1 85 ? -8.431 -4.580 4.474 1.00 98.25 85 TRP A O 1
ATOM 684 N N . GLU A 1 86 ? -10.544 -3.950 4.908 1.00 98.25 86 GLU A N 1
ATOM 685 C CA . GLU A 1 86 ? -10.240 -3.416 6.243 1.00 98.25 86 GLU A CA 1
ATOM 686 C C . GLU A 1 86 ? -9.725 -4.543 7.145 1.00 98.25 86 GLU A C 1
ATOM 688 O O . GLU A 1 86 ? -8.683 -4.393 7.780 1.00 98.25 86 GLU A O 1
ATOM 693 N N . GLU A 1 87 ? -10.401 -5.694 7.137 1.00 98.12 87 GLU A N 1
ATOM 694 C CA . GLU A 1 87 ? -9.979 -6.881 7.885 1.00 98.12 87 GLU A CA 1
ATOM 695 C C . GLU A 1 87 ? -8.586 -7.357 7.452 1.00 98.12 87 GLU A C 1
ATOM 697 O O . GLU A 1 87 ? -7.713 -7.547 8.304 1.00 98.12 87 GLU A O 1
ATOM 702 N N . PHE A 1 88 ? -8.358 -7.500 6.140 1.00 98.31 88 PHE A N 1
ATOM 703 C CA . PHE A 1 88 ? -7.061 -7.900 5.590 1.00 98.31 88 PHE A CA 1
ATOM 704 C C . PHE A 1 88 ? -5.942 -6.976 6.080 1.00 98.31 88 PHE A C 1
ATOM 706 O O . PHE A 1 88 ? -4.934 -7.432 6.625 1.00 98.31 88 PHE A O 1
ATOM 713 N N . TRP A 1 89 ? -6.132 -5.666 5.909 1.00 98.44 89 TRP A N 1
ATOM 714 C CA . TRP A 1 89 ? -5.118 -4.676 6.237 1.00 98.44 89 TRP A CA 1
ATOM 715 C C . TRP A 1 89 ? -4.859 -4.598 7.744 1.00 98.44 89 TRP A C 1
ATOM 717 O O . TRP A 1 89 ? -3.702 -4.570 8.160 1.00 98.44 89 TRP A O 1
ATOM 727 N N . VAL A 1 90 ? -5.906 -4.613 8.578 1.00 98.56 90 VAL A N 1
ATOM 728 C CA . VAL A 1 90 ? -5.764 -4.570 10.044 1.00 98.56 90 VAL A CA 1
ATOM 729 C C . VAL A 1 90 ? -5.054 -5.819 10.562 1.00 98.56 90 VAL A C 1
ATOM 731 O O . VAL A 1 90 ? -4.182 -5.710 11.427 1.00 98.56 90 VAL A O 1
ATOM 734 N N . ARG A 1 91 ? -5.376 -7.002 10.023 1.00 97.94 91 ARG A N 1
ATOM 735 C CA . ARG A 1 91 ? -4.688 -8.253 10.372 1.00 97.94 91 ARG A CA 1
ATOM 736 C C . ARG A 1 91 ? -3.191 -8.163 10.071 1.00 97.94 91 ARG A C 1
ATOM 738 O O . ARG A 1 91 ? -2.374 -8.477 10.938 1.00 97.94 91 ARG A O 1
ATOM 745 N N . GLU A 1 92 ? -2.840 -7.673 8.885 1.00 96.69 92 GLU A N 1
ATOM 746 C CA . GLU A 1 92 ? -1.451 -7.443 8.481 1.00 96.69 92 GLU A CA 1
ATOM 747 C C . GLU A 1 92 ? -0.740 -6.405 9.354 1.00 96.69 92 GLU A C 1
ATOM 749 O O . GLU A 1 92 ? 0.381 -6.629 9.812 1.00 96.69 92 GLU A O 1
ATOM 754 N N . PHE A 1 93 ? -1.395 -5.280 9.635 1.00 98.06 93 PHE A N 1
ATOM 755 C CA . PHE A 1 93 ? -0.837 -4.211 10.456 1.00 98.06 93 PHE A CA 1
ATOM 756 C C . PHE A 1 93 ? -0.538 -4.686 11.885 1.00 98.06 93 PHE A C 1
ATOM 758 O O . PHE A 1 93 ? 0.556 -4.456 12.400 1.00 98.06 93 PHE A O 1
ATOM 765 N N . ARG A 1 94 ? -1.457 -5.445 12.500 1.00 98.12 94 ARG A N 1
ATOM 766 C CA . ARG A 1 94 ? -1.254 -6.064 13.822 1.00 98.12 94 ARG A CA 1
ATOM 767 C C . ARG A 1 94 ? -0.109 -7.073 13.831 1.00 98.12 94 ARG A C 1
ATOM 769 O O . ARG A 1 94 ? 0.652 -7.123 14.795 1.00 98.12 94 ARG A O 1
ATOM 776 N N . SER A 1 95 ? 0.026 -7.872 12.773 1.00 96.69 95 SER A N 1
ATOM 777 C CA . SER A 1 95 ? 1.168 -8.782 12.614 1.00 96.69 95 SER A CA 1
ATOM 778 C C . SER A 1 95 ? 2.489 -8.009 12.552 1.00 96.69 95 SER A C 1
ATOM 780 O O . SER A 1 95 ? 3.451 -8.366 13.238 1.00 96.69 95 SER A O 1
ATOM 782 N N . GLY A 1 96 ? 2.506 -6.898 11.809 1.00 96.25 96 GLY A N 1
ATOM 783 C CA . GLY A 1 96 ? 3.642 -5.986 11.721 1.00 96.25 96 GLY A CA 1
ATOM 784 C C . GLY A 1 96 ? 4.034 -5.384 13.070 1.00 96.25 96 GLY A C 1
ATOM 785 O O . GLY A 1 96 ? 5.205 -5.438 13.430 1.00 96.25 96 GLY A O 1
ATOM 786 N N . LEU A 1 97 ? 3.073 -4.903 13.865 1.00 97.50 97 LEU A N 1
ATOM 787 C CA . LEU A 1 97 ? 3.331 -4.388 15.220 1.00 97.50 97 LEU A CA 1
ATOM 788 C C . LEU A 1 97 ? 3.979 -5.442 16.125 1.00 97.50 97 LEU A C 1
ATOM 790 O O . LEU A 1 97 ? 4.977 -5.157 16.782 1.00 97.50 97 LEU A O 1
ATOM 794 N N . LYS A 1 98 ? 3.480 -6.686 16.099 1.00 96.81 98 LYS A N 1
ATOM 795 C CA . LYS A 1 98 ? 4.100 -7.801 16.838 1.00 96.81 98 LYS A CA 1
ATOM 796 C C . LYS A 1 98 ? 5.522 -8.083 16.360 1.00 96.81 98 LYS A C 1
ATOM 798 O O . LYS A 1 98 ? 6.374 -8.478 17.149 1.00 96.81 98 LYS A O 1
ATOM 803 N N . TYR A 1 99 ? 5.791 -7.935 15.064 1.00 96.50 99 TYR A N 1
ATOM 804 C CA . TYR A 1 99 ? 7.141 -8.101 14.533 1.00 96.50 99 TYR A CA 1
ATOM 805 C C . TYR A 1 99 ? 8.064 -6.951 14.963 1.00 96.50 99 TYR A C 1
ATOM 807 O O . TYR A 1 99 ? 9.188 -7.217 15.379 1.00 96.50 99 TYR A O 1
ATOM 815 N N . VAL A 1 100 ? 7.589 -5.700 14.947 1.00 96.62 100 VAL A N 1
ATOM 816 C CA . VAL A 1 100 ? 8.318 -4.542 15.496 1.00 96.62 100 VAL A CA 1
ATOM 817 C C . VAL A 1 100 ? 8.684 -4.792 16.956 1.00 96.62 100 VAL A C 1
ATOM 819 O O . VAL A 1 100 ? 9.859 -4.693 17.293 1.00 96.62 100 VAL A O 1
ATOM 822 N N . GLU A 1 101 ? 7.720 -5.198 17.787 1.00 96.31 101 GLU A N 1
ATOM 823 C CA . GLU A 1 101 ? 7.943 -5.514 19.203 1.00 96.31 101 GLU A CA 1
ATOM 824 C C . GLU A 1 101 ? 9.030 -6.586 19.382 1.00 96.31 101 GLU A C 1
ATOM 826 O O . GLU A 1 101 ? 9.958 -6.416 20.172 1.00 96.31 101 GLU A O 1
ATOM 831 N N . ARG A 1 102 ? 8.981 -7.667 18.589 1.00 96.06 102 ARG A N 1
ATOM 832 C CA . ARG A 1 102 ? 10.010 -8.721 18.619 1.00 96.06 102 ARG A CA 1
ATOM 833 C C . ARG A 1 102 ? 11.405 -8.218 18.248 1.00 96.06 102 ARG A C 1
ATOM 835 O O . ARG A 1 102 ? 12.382 -8.702 18.808 1.00 96.06 102 ARG A O 1
ATOM 842 N N . MET A 1 103 ? 11.510 -7.299 17.288 1.00 95.88 103 MET A N 1
ATOM 843 C CA . MET A 1 103 ? 12.800 -6.848 16.749 1.00 95.88 103 MET A CA 1
ATOM 844 C C . MET A 1 103 ? 13.384 -5.627 17.468 1.00 95.88 103 MET A C 1
ATOM 846 O O . MET A 1 103 ? 14.591 -5.394 17.389 1.00 95.88 103 MET A O 1
ATOM 850 N N . ARG A 1 104 ? 12.542 -4.816 18.116 1.00 94.75 104 ARG A N 1
ATOM 851 C CA . ARG A 1 104 ? 12.912 -3.515 18.702 1.00 94.75 104 ARG A CA 1
ATOM 852 C C . ARG A 1 104 ? 12.602 -3.396 20.190 1.00 94.75 104 ARG A C 1
ATOM 854 O O . ARG A 1 104 ? 13.016 -2.419 20.802 1.00 94.75 104 ARG A O 1
ATOM 861 N N . GLY A 1 105 ? 11.958 -4.403 20.772 1.00 95.19 105 GLY A N 1
ATOM 862 C CA . GLY A 1 105 ? 11.485 -4.365 22.147 1.00 95.19 105 GLY A CA 1
ATOM 863 C C . GLY A 1 105 ? 10.102 -3.731 22.256 1.00 95.19 105 GLY A C 1
ATOM 864 O O . GLY A 1 105 ? 9.521 -3.259 21.278 1.00 95.19 105 GLY A O 1
ATOM 865 N N . GLN A 1 106 ? 9.563 -3.759 23.470 1.00 95.19 106 GLN A N 1
ATOM 866 C CA . GLN A 1 106 ? 8.236 -3.226 23.748 1.00 95.19 106 GLN A CA 1
ATOM 867 C C . GLN A 1 106 ? 8.243 -1.697 23.716 1.00 95.19 106 GLN A C 1
ATOM 869 O O . GLN A 1 106 ? 9.072 -1.061 24.361 1.00 95.19 106 GLN A O 1
ATOM 874 N N . ASP A 1 107 ? 7.268 -1.125 23.015 1.00 97.25 107 ASP A N 1
ATOM 875 C CA . ASP A 1 107 ? 6.954 0.303 23.033 1.00 97.25 107 ASP A CA 1
ATOM 876 C C . ASP A 1 107 ? 5.457 0.450 23.376 1.00 97.25 107 ASP A C 1
ATOM 878 O O . ASP A 1 107 ? 4.605 0.357 22.486 1.00 97.25 107 ASP A O 1
ATOM 882 N N . PRO A 1 108 ? 5.105 0.609 24.669 1.00 97.62 108 PRO A N 1
ATOM 883 C CA . PRO A 1 108 ? 3.713 0.747 25.098 1.00 97.62 108 PRO A CA 1
ATOM 884 C C . PRO A 1 108 ? 2.998 1.944 24.463 1.00 97.62 108 PRO A C 1
ATOM 886 O O . PRO A 1 108 ? 1.811 1.848 24.159 1.00 97.62 108 PRO A O 1
ATOM 889 N N . GLU A 1 109 ? 3.720 3.042 24.213 1.00 97.94 109 GLU A N 1
ATOM 890 C CA . GLU A 1 109 ? 3.170 4.235 23.563 1.00 97.94 109 GLU A CA 1
ATOM 891 C C . GLU A 1 109 ? 2.765 3.913 22.118 1.00 97.94 109 GLU A C 1
ATOM 893 O O . GLU A 1 109 ? 1.662 4.251 21.685 1.00 97.94 109 GLU A O 1
ATOM 898 N N . LEU A 1 110 ? 3.635 3.219 21.371 1.00 98.31 110 LEU A N 1
ATOM 899 C CA . LEU A 1 110 ? 3.334 2.776 20.009 1.00 98.31 110 LEU A CA 1
ATOM 900 C C . LEU A 1 110 ? 2.083 1.895 19.971 1.00 98.31 110 LEU A C 1
ATOM 902 O O . LEU A 1 110 ? 1.231 2.100 19.107 1.00 98.31 110 LEU A O 1
ATOM 906 N N . LEU A 1 111 ? 1.978 0.926 20.884 1.00 97.69 111 LEU A N 1
ATOM 907 C CA . LEU A 1 111 ? 0.845 0.001 20.936 1.00 97.69 111 LEU A CA 1
ATOM 908 C C . LEU A 1 111 ? -0.465 0.734 21.252 1.00 97.69 111 LEU A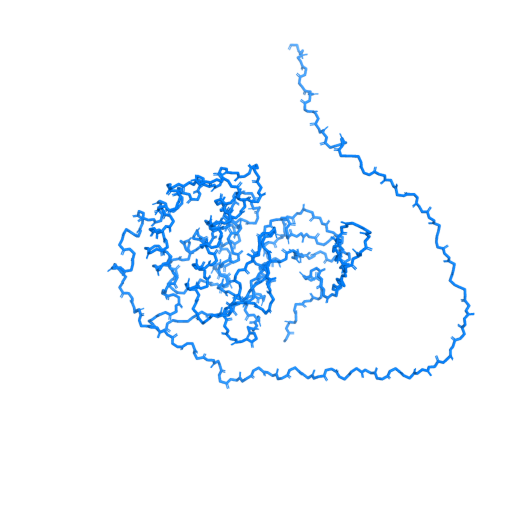 C 1
ATOM 910 O O . LEU A 1 111 ? -1.453 0.529 20.552 1.00 97.69 111 LEU A O 1
ATOM 914 N N . GLU A 1 112 ? -0.468 1.633 22.239 1.00 98.31 112 GLU A N 1
ATOM 915 C CA . GLU A 1 112 ? -1.654 2.420 22.596 1.00 98.31 112 GLU A CA 1
ATOM 916 C C . GLU A 1 112 ? -2.132 3.302 21.431 1.00 98.31 112 GLU A C 1
ATOM 918 O O . GLU A 1 112 ? -3.317 3.305 21.085 1.00 98.31 112 GLU A O 1
ATOM 923 N N . ILE A 1 113 ? -1.209 4.021 20.783 1.00 98.56 113 ILE A N 1
ATOM 924 C CA . ILE A 1 113 ? -1.527 4.855 19.617 1.00 98.56 113 ILE A CA 1
ATOM 925 C C . ILE A 1 113 ? -2.036 3.989 18.464 1.00 98.56 113 ILE A C 1
ATOM 927 O O . ILE A 1 113 ? -2.987 4.374 17.783 1.00 98.56 113 ILE A O 1
ATOM 931 N N . ALA A 1 114 ? -1.417 2.829 18.235 1.00 98.62 114 ALA A N 1
ATOM 932 C CA . ALA A 1 114 ? -1.789 1.932 17.154 1.00 98.62 114 ALA A CA 1
ATOM 933 C C . ALA A 1 114 ? -3.201 1.359 17.329 1.00 98.62 114 ALA A C 1
ATOM 935 O O . ALA A 1 114 ? -3.934 1.277 16.344 1.00 98.62 114 ALA A O 1
ATOM 936 N N . GLU A 1 115 ? -3.620 1.018 18.551 1.00 98.44 115 GLU A N 1
ATOM 937 C CA . GLU A 1 115 ? -4.997 0.576 18.810 1.00 98.44 115 GLU A CA 1
ATOM 938 C C . GLU A 1 115 ? -6.013 1.670 18.473 1.00 98.44 115 GLU A C 1
ATOM 940 O O . GLU A 1 115 ? -6.948 1.429 17.705 1.00 98.44 115 GLU A O 1
ATOM 945 N N . GLN A 1 116 ? -5.785 2.898 18.950 1.00 98.56 116 GLN A N 1
ATOM 946 C CA . GLN A 1 116 ? -6.651 4.034 18.622 1.00 98.56 116 GLN A CA 1
ATOM 947 C C . GLN A 1 116 ? -6.663 4.313 17.114 1.00 98.56 116 GLN A C 1
ATOM 949 O O . GLN A 1 116 ? -7.709 4.609 16.532 1.00 98.56 116 GLN A O 1
ATOM 954 N N . PHE A 1 117 ? -5.501 4.212 16.464 1.00 98.81 117 PHE A N 1
ATOM 955 C CA . PHE A 1 117 ? -5.355 4.400 15.026 1.00 98.81 117 PHE A CA 1
ATOM 956 C C . PHE A 1 117 ? -6.152 3.359 14.232 1.00 98.81 117 PHE A C 1
ATOM 958 O O . PHE A 1 117 ? -6.854 3.724 13.290 1.00 98.81 117 PHE A O 1
ATOM 965 N N . ILE A 1 118 ? -6.099 2.083 14.619 1.00 98.75 118 ILE A N 1
ATOM 966 C CA . ILE A 1 118 ? -6.893 1.016 13.997 1.00 98.75 118 ILE A CA 1
ATOM 967 C C . ILE A 1 118 ? -8.390 1.295 14.184 1.00 98.75 118 ILE A C 1
ATOM 969 O O . ILE A 1 118 ? -9.146 1.296 13.210 1.00 98.75 118 ILE A O 1
ATOM 973 N N . GLU A 1 119 ? -8.813 1.559 15.421 1.00 98.38 119 GLU A N 1
ATOM 974 C CA . GLU A 1 119 ? -10.225 1.736 15.764 1.00 98.38 119 GLU A CA 1
ATOM 975 C C . GLU A 1 119 ? -10.841 2.944 15.056 1.00 98.38 119 GLU A C 1
ATOM 977 O O . GLU A 1 119 ? -11.939 2.847 14.508 1.00 98.38 119 GLU A O 1
ATOM 982 N N . LYS A 1 120 ? -10.140 4.081 15.047 1.00 98.50 120 LYS A N 1
ATOM 983 C CA . LYS A 1 120 ? -10.685 5.349 14.557 1.00 98.50 120 LYS A CA 1
ATOM 984 C C . LYS A 1 120 ? -10.294 5.637 13.123 1.00 98.50 120 LYS A C 1
ATOM 986 O O . LYS A 1 120 ? -11.160 5.932 12.313 1.00 98.50 120 LYS A O 1
ATOM 991 N N . VAL A 1 121 ? -9.007 5.573 12.795 1.00 98.69 121 VAL A N 1
ATOM 992 C CA . VAL A 1 121 ? -8.498 6.033 11.496 1.00 98.69 121 VAL A CA 1
ATOM 993 C C . VAL A 1 121 ? -8.624 4.944 10.438 1.00 98.69 121 VAL A C 1
ATOM 995 O O . VAL A 1 121 ? -9.169 5.206 9.367 1.00 98.69 121 VAL A O 1
ATOM 998 N N . ALA A 1 122 ? -8.158 3.722 10.712 1.00 98.56 122 ALA A N 1
ATOM 999 C CA . ALA A 1 122 ? -8.214 2.648 9.721 1.00 98.56 122 ALA A CA 1
ATOM 1000 C C . ALA A 1 122 ? -9.661 2.307 9.354 1.00 98.56 122 ALA A C 1
ATOM 1002 O O . ALA A 1 122 ? -9.991 2.256 8.169 1.00 98.56 122 ALA A O 1
ATOM 1003 N N . SER A 1 123 ? -10.549 2.200 10.345 1.00 97.94 123 SER A N 1
ATOM 1004 C CA . SER A 1 123 ? -11.981 2.019 10.091 1.00 97.94 123 SER A CA 1
ATOM 1005 C C . SER A 1 123 ? -12.573 3.176 9.272 1.00 97.94 123 SER A C 1
ATOM 1007 O O . SER A 1 123 ? -13.283 2.944 8.293 1.00 97.94 123 SER A O 1
ATOM 1009 N N . ARG A 1 124 ? -12.219 4.430 9.587 1.00 98.06 124 ARG A N 1
ATOM 1010 C CA . ARG A 1 124 ? -12.713 5.628 8.891 1.00 98.06 124 ARG A CA 1
ATOM 1011 C C . ARG A 1 124 ? -12.259 5.730 7.443 1.00 98.06 124 ARG A C 1
ATOM 1013 O O . ARG A 1 124 ? -13.013 6.230 6.607 1.00 98.06 124 ARG A O 1
ATOM 1020 N N . LEU A 1 125 ? -11.040 5.289 7.151 1.00 98.56 125 LEU A N 1
ATOM 1021 C CA . LEU A 1 125 ? -10.430 5.409 5.830 1.00 98.56 125 LEU A CA 1
ATOM 1022 C C . LEU A 1 125 ? -10.681 4.186 4.940 1.00 98.56 125 LEU A C 1
ATOM 1024 O O . LEU A 1 125 ? -10.781 4.346 3.722 1.00 98.56 125 LEU A O 1
ATOM 1028 N N . LEU A 1 126 ? -10.779 2.985 5.519 1.00 98.62 126 LEU A N 1
ATOM 1029 C CA . LEU A 1 126 ? -10.869 1.728 4.771 1.00 98.62 126 LEU A CA 1
ATOM 1030 C C . LEU A 1 126 ? -12.296 1.200 4.649 1.00 98.62 126 LEU A C 1
ATOM 1032 O O . LEU A 1 126 ? -12.680 0.803 3.550 1.00 98.62 126 LEU A O 1
ATOM 1036 N N . ARG A 1 127 ? -13.110 1.245 5.713 1.00 97.88 127 ARG A N 1
ATOM 1037 C CA . ARG A 1 127 ? -14.495 0.738 5.671 1.00 97.88 127 ARG A CA 1
ATOM 1038 C C . ARG A 1 127 ? -15.318 1.353 4.537 1.00 97.88 127 ARG A C 1
ATOM 1040 O O . ARG A 1 127 ? -15.955 0.606 3.793 1.00 97.88 127 ARG A O 1
ATOM 1047 N N . PRO A 1 128 ? -15.247 2.679 4.293 1.00 97.94 128 PRO A N 1
ATOM 1048 C CA . PRO A 1 128 ? -16.009 3.294 3.215 1.00 97.94 128 PRO A CA 1
ATOM 1049 C C . PRO A 1 128 ? -15.616 2.821 1.803 1.00 97.94 128 PRO A C 1
ATOM 1051 O O . PRO A 1 128 ? -16.348 3.084 0.855 1.00 97.94 128 PRO A O 1
ATOM 1054 N N . LEU A 1 129 ? -14.499 2.112 1.613 1.00 97.69 129 LEU A N 1
ATOM 1055 C CA . LEU A 1 129 ? -14.157 1.530 0.307 1.00 97.69 129 LEU A CA 1
ATOM 1056 C C . LEU A 1 129 ? -15.145 0.431 -0.119 1.00 97.69 129 LEU A C 1
ATOM 1058 O O . LEU A 1 129 ? -15.302 0.184 -1.315 1.00 97.69 129 LEU A O 1
ATOM 1062 N N . GLN A 1 130 ? -15.805 -0.223 0.844 1.00 97.06 130 GLN A N 1
ATOM 1063 C CA . GLN A 1 130 ? -16.673 -1.383 0.612 1.00 97.06 130 GLN A CA 1
ATOM 1064 C C . GLN A 1 130 ? -18.084 -1.241 1.209 1.00 97.06 130 GLN A C 1
ATOM 1066 O O . GLN A 1 130 ? -18.834 -2.214 1.266 1.00 97.06 130 GLN A O 1
ATOM 1071 N N . THR A 1 131 ? -18.491 -0.046 1.643 1.00 96.81 131 THR A N 1
ATOM 1072 C CA . THR A 1 131 ? -19.826 0.194 2.220 1.00 96.81 131 THR A CA 1
ATOM 1073 C C . THR A 1 131 ? -20.605 1.279 1.488 1.00 96.81 131 THR A C 1
ATOM 1075 O O . THR A 1 131 ? -20.049 2.073 0.725 1.00 96.81 131 THR A O 1
ATOM 1078 N N . GLY A 1 132 ? -21.916 1.351 1.721 1.00 95.06 132 GLY A N 1
ATOM 1079 C CA . GLY A 1 132 ? -22.765 2.379 1.114 1.00 95.06 132 GLY A CA 1
ATOM 1080 C C . GLY A 1 132 ? -22.801 2.266 -0.411 1.00 95.06 132 GLY A C 1
ATOM 1081 O O . GLY A 1 132 ? -22.698 3.271 -1.110 1.00 95.06 132 GLY A O 1
ATOM 1082 N N . GLY A 1 133 ? -22.854 1.031 -0.917 1.00 94.75 133 GLY A N 1
ATOM 1083 C CA . GLY A 1 133 ? -22.890 0.719 -2.346 1.00 94.75 133 GLY A CA 1
ATOM 1084 C C . GLY A 1 133 ? -21.539 0.802 -3.061 1.00 94.75 133 GLY A C 1
ATOM 1085 O O . GLY A 1 133 ? -21.491 0.661 -4.282 1.00 94.75 133 GLY A O 1
ATOM 1086 N N . ARG A 1 134 ? -20.436 1.037 -2.340 1.00 95.56 134 ARG A N 1
ATOM 1087 C CA . ARG A 1 134 ? -19.082 1.049 -2.912 1.00 95.56 134 ARG A CA 1
ATOM 1088 C C . ARG A 1 134 ? -18.434 -0.317 -2.812 1.00 95.56 134 ARG A C 1
ATOM 1090 O O . ARG A 1 134 ? -18.647 -1.052 -1.859 1.00 95.56 134 ARG A O 1
ATOM 1097 N N . SER A 1 135 ? -17.602 -0.624 -3.792 1.00 96.00 135 SER A N 1
ATOM 1098 C CA . SER A 1 135 ? -16.744 -1.799 -3.788 1.00 96.00 135 SER A CA 1
ATOM 1099 C C . SER A 1 135 ? -15.400 -1.437 -4.406 1.00 96.00 135 SER A C 1
ATOM 1101 O O . SER A 1 135 ? -15.296 -0.497 -5.199 1.00 96.00 135 SER A O 1
ATOM 1103 N N . ILE A 1 136 ? -14.373 -2.193 -4.037 1.00 97.00 136 ILE A N 1
ATOM 1104 C CA . ILE A 1 136 ? -13.035 -2.102 -4.611 1.00 97.00 136 ILE A CA 1
ATOM 1105 C C . ILE A 1 136 ? -12.629 -3.462 -5.167 1.00 97.00 136 ILE A C 1
ATOM 1107 O O . ILE A 1 136 ? -12.988 -4.507 -4.629 1.00 97.00 136 ILE A O 1
ATOM 1111 N N . LYS A 1 137 ? -11.867 -3.432 -6.258 1.00 96.50 137 LYS A N 1
ATOM 1112 C CA . LYS A 1 137 ? -11.337 -4.620 -6.923 1.00 96.50 137 LYS A CA 1
ATOM 1113 C C . LYS A 1 137 ? -10.077 -5.122 -6.199 1.00 96.50 137 LYS A C 1
ATOM 1115 O O . LYS A 1 137 ? -9.129 -4.338 -6.082 1.00 96.50 137 LYS A O 1
ATOM 1120 N N . PRO A 1 138 ? -9.989 -6.415 -5.835 1.00 97.94 138 PRO A N 1
ATOM 1121 C CA . PRO A 1 138 ? -8.724 -7.042 -5.460 1.00 97.94 138 PRO A CA 1
ATOM 1122 C C . PRO A 1 138 ? -7.759 -7.033 -6.651 1.00 97.94 138 PRO A C 1
ATOM 1124 O O . PRO A 1 138 ? -7.914 -7.774 -7.625 1.00 97.94 138 PRO A O 1
ATOM 1127 N N . SER A 1 139 ? -6.792 -6.129 -6.594 1.00 97.81 139 SER A N 1
ATOM 1128 C CA . SER A 1 139 ? -5.811 -5.875 -7.647 1.00 97.81 139 SER A CA 1
ATOM 1129 C C . SER A 1 139 ? -4.483 -6.502 -7.246 1.00 97.81 139 SER A C 1
ATOM 1131 O O . SER A 1 139 ? -4.140 -6.477 -6.069 1.00 97.81 139 SER A O 1
ATOM 1133 N N . LEU A 1 140 ? -3.750 -7.090 -8.191 1.00 97.69 140 LEU A N 1
ATOM 1134 C CA . LEU A 1 140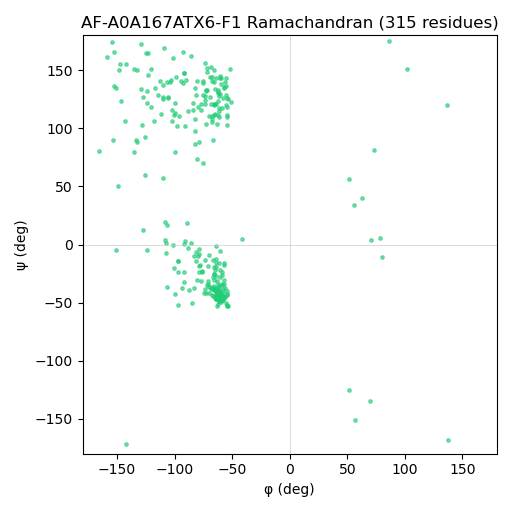 ? -2.425 -7.634 -7.912 1.00 97.69 140 LEU A CA 1
ATOM 1135 C C . LEU A 1 140 ? -1.505 -6.478 -7.539 1.00 97.69 140 LEU A C 1
ATOM 1137 O O . LEU A 1 140 ? -1.209 -5.646 -8.388 1.00 97.69 140 LEU A O 1
ATOM 1141 N N . CYS A 1 141 ? -1.076 -6.449 -6.288 1.00 96.88 141 CYS A N 1
ATOM 1142 C CA . CYS A 1 141 ? -0.116 -5.496 -5.765 1.00 96.88 141 CYS A CA 1
ATOM 1143 C C . CYS A 1 141 ? 1.291 -6.105 -5.839 1.00 96.88 141 CYS A C 1
ATOM 1145 O O . CYS A 1 141 ? 1.486 -7.291 -5.544 1.00 96.88 141 CYS A O 1
ATOM 1147 N N . HIS A 1 142 ? 2.285 -5.296 -6.195 1.00 95.00 142 HIS A N 1
ATOM 1148 C CA . HIS A 1 142 ? 3.694 -5.650 -6.046 1.00 95.00 142 HIS A CA 1
ATOM 1149 C C . HIS A 1 142 ? 4.082 -5.723 -4.564 1.00 95.00 142 HIS A C 1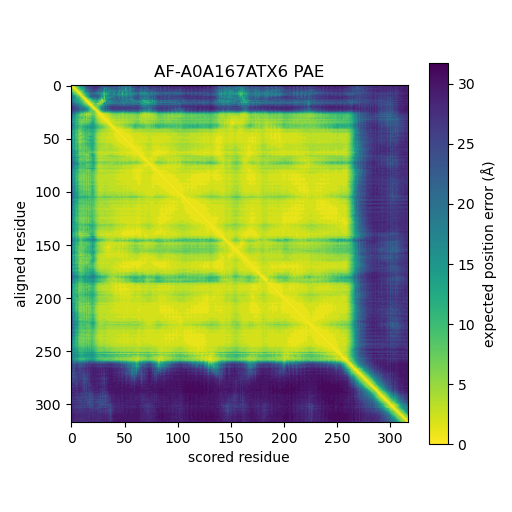
ATOM 1151 O O . HIS A 1 142 ? 4.873 -6.572 -4.163 1.00 95.00 142 HIS A O 1
ATOM 1157 N N . GLY A 1 143 ? 3.528 -4.835 -3.735 1.00 92.12 143 GLY A N 1
ATOM 1158 C CA . GLY A 1 143 ? 3.716 -4.795 -2.285 1.00 92.12 143 GLY A CA 1
ATOM 1159 C C . GLY A 1 143 ? 5.023 -4.147 -1.817 1.00 92.12 143 GLY A C 1
ATOM 1160 O O . GLY A 1 143 ? 5.167 -3.878 -0.625 1.00 92.12 143 GLY A O 1
ATOM 1161 N N . ASN A 1 144 ? 5.970 -3.871 -2.720 1.00 90.50 144 ASN A N 1
ATOM 1162 C CA . ASN A 1 144 ? 7.295 -3.344 -2.361 1.00 90.50 144 ASN A CA 1
ATOM 1163 C C . ASN A 1 144 ? 7.919 -2.431 -3.436 1.00 90.50 144 ASN A C 1
ATOM 1165 O O . ASN A 1 144 ? 9.043 -2.656 -3.884 1.00 90.50 144 ASN A O 1
ATOM 1169 N N . PHE A 1 145 ? 7.171 -1.432 -3.914 1.00 87.75 145 PHE A N 1
ATOM 1170 C CA . PHE A 1 145 ? 7.666 -0.447 -4.887 1.00 87.75 145 PHE A CA 1
ATOM 1171 C C . PHE A 1 145 ? 8.596 0.593 -4.248 1.00 87.75 145 PHE A C 1
ATOM 1173 O O . PHE A 1 145 ? 8.246 1.762 -4.100 1.00 87.75 145 PHE A O 1
ATOM 1180 N N . CYS A 1 146 ? 9.796 0.167 -3.861 1.00 84.19 146 CYS A N 1
ATOM 1181 C CA . CYS A 1 146 ? 10.891 1.071 -3.522 1.00 84.19 146 CYS A CA 1
ATOM 1182 C C . CYS A 1 146 ? 11.887 1.169 -4.686 1.00 84.19 146 CYS A C 1
ATOM 1184 O O . CYS A 1 146 ? 11.942 0.279 -5.531 1.00 84.19 146 CYS A O 1
ATOM 1186 N N . ASP A 1 147 ? 12.705 2.223 -4.719 1.00 78.38 147 ASP A N 1
ATOM 1187 C CA . ASP A 1 147 ? 13.668 2.430 -5.816 1.00 78.38 147 ASP A CA 1
ATOM 1188 C C . ASP A 1 147 ? 14.661 1.273 -5.976 1.00 78.38 147 ASP A C 1
ATOM 1190 O O . ASP A 1 147 ? 15.161 1.030 -7.069 1.00 78.38 147 ASP A O 1
ATOM 1194 N N . GLY A 1 148 ? 14.937 0.535 -4.895 1.00 83.62 148 GLY A N 1
ATOM 1195 C CA . GLY A 1 148 ? 15.783 -0.657 -4.946 1.00 83.62 148 GLY A CA 1
ATOM 1196 C C . GLY A 1 148 ? 15.225 -1.751 -5.858 1.00 83.62 148 GLY A C 1
ATOM 1197 O O . GLY A 1 148 ? 16.011 -2.480 -6.451 1.00 83.62 148 GLY A O 1
ATOM 1198 N N . ASN A 1 149 ? 13.900 -1.790 -6.021 1.00 88.81 149 ASN A N 1
ATOM 1199 C CA . ASN A 1 149 ? 13.134 -2.821 -6.725 1.00 88.81 149 ASN A CA 1
ATOM 1200 C C . ASN A 1 149 ? 12.569 -2.347 -8.067 1.00 88.81 149 ASN A C 1
ATOM 1202 O O . ASN A 1 149 ? 11.794 -3.054 -8.713 1.00 88.81 149 ASN A O 1
ATOM 1206 N N . ILE A 1 15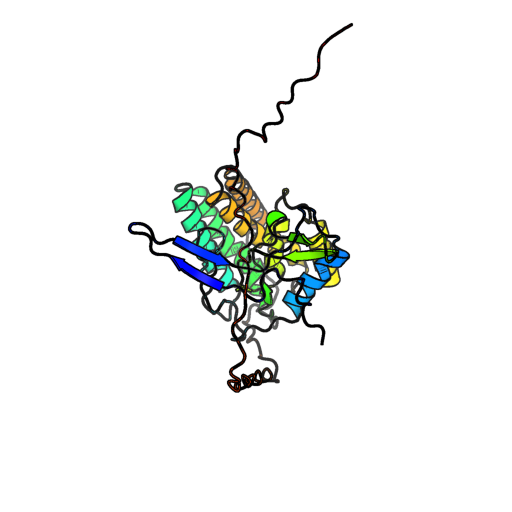0 ? 12.906 -1.119 -8.459 1.00 89.12 150 ILE A N 1
ATOM 1207 C CA . ILE A 1 150 ? 12.482 -0.511 -9.711 1.00 89.12 150 ILE A CA 1
ATOM 1208 C C . ILE A 1 150 ? 13.744 -0.006 -10.391 1.00 89.12 150 ILE A C 1
ATOM 1210 O O . ILE A 1 150 ? 14.298 1.027 -10.020 1.00 89.12 150 ILE A O 1
ATOM 1214 N N . GLN A 1 151 ? 14.212 -0.747 -11.388 1.00 88.50 151 GLN A N 1
ATOM 1215 C CA . GLN A 1 151 ? 15.437 -0.401 -12.100 1.00 88.50 151 GLN A CA 1
ATOM 1216 C C . GLN A 1 151 ? 15.195 -0.302 -13.596 1.00 88.50 151 GLN A C 1
ATOM 1218 O O . GLN A 1 151 ? 14.169 -0.729 -14.120 1.00 88.50 151 GLN A O 1
ATOM 1223 N N . PHE A 1 152 ? 16.152 0.301 -14.287 1.00 88.88 152 PHE A N 1
ATOM 1224 C CA . PHE A 1 152 ? 16.097 0.472 -15.726 1.00 88.88 152 PHE A CA 1
ATOM 1225 C C . PHE A 1 152 ? 16.956 -0.594 -16.401 1.00 88.88 152 PHE A C 1
ATOM 1227 O O . PHE A 1 152 ? 18.157 -0.676 -16.131 1.00 88.88 152 PHE A O 1
ATOM 1234 N N . ASN A 1 153 ? 16.356 -1.401 -17.273 1.00 90.44 153 ASN A N 1
ATOM 1235 C CA . ASN A 1 153 ? 17.092 -2.353 -18.094 1.00 90.44 153 ASN A CA 1
ATOM 1236 C C . ASN A 1 153 ? 17.761 -1.603 -19.250 1.00 90.44 153 ASN A C 1
ATOM 1238 O O . ASN A 1 153 ? 17.094 -0.930 -20.037 1.00 90.44 153 ASN A O 1
ATOM 1242 N N . VAL A 1 154 ? 19.088 -1.691 -19.332 1.00 89.75 154 VAL A N 1
ATOM 1243 C CA . VAL A 1 154 ? 19.869 -0.917 -20.307 1.00 89.75 154 VAL A CA 1
ATOM 1244 C C . VAL A 1 154 ? 19.788 -1.471 -21.723 1.00 89.75 154 VAL A C 1
ATOM 1246 O O . VAL A 1 154 ? 20.007 -0.714 -22.663 1.00 89.75 154 VAL A O 1
ATOM 1249 N N . ASP A 1 155 ? 19.471 -2.755 -21.875 1.00 90.81 155 ASP A N 1
ATOM 1250 C CA . ASP A 1 155 ? 19.396 -3.412 -23.178 1.00 90.81 155 ASP A CA 1
ATOM 1251 C C . ASP A 1 155 ? 18.031 -3.147 -23.834 1.00 90.81 155 ASP A C 1
ATOM 1253 O O . ASP A 1 155 ? 17.941 -2.925 -25.039 1.00 90.81 155 ASP A O 1
ATOM 1257 N N . THR A 1 156 ? 16.956 -3.128 -23.036 1.00 89.12 156 THR A N 1
ATOM 1258 C CA . THR A 1 156 ? 15.580 -2.912 -23.526 1.00 89.12 156 THR A CA 1
ATOM 1259 C C . THR A 1 156 ? 15.099 -1.471 -23.397 1.00 89.12 156 THR A C 1
ATOM 1261 O O . THR A 1 156 ? 14.085 -1.104 -23.991 1.00 89.12 156 THR A O 1
ATOM 1264 N N . TYR A 1 157 ? 15.808 -0.649 -22.625 1.00 88.62 157 TYR A N 1
ATOM 1265 C CA . TYR A 1 157 ? 15.410 0.711 -22.271 1.00 88.62 157 TYR A CA 1
ATOM 1266 C C . TYR A 1 157 ? 14.031 0.790 -21.597 1.00 88.62 157 TYR A C 1
ATOM 1268 O O . TYR A 1 157 ? 13.283 1.743 -21.822 1.00 88.62 157 TYR A O 1
ATOM 1276 N N . GLN A 1 158 ? 13.674 -0.223 -20.800 1.00 89.31 158 GLN A N 1
ATOM 1277 C CA . GLN A 1 158 ? 12.395 -0.307 -20.094 1.00 89.31 158 GLN A CA 1
ATOM 1278 C C . GLN A 1 158 ? 12.582 -0.383 -18.573 1.00 89.31 158 GLN A C 1
ATOM 1280 O O . GLN A 1 158 ? 13.587 -0.922 -18.096 1.00 89.31 158 GLN A O 1
ATOM 1285 N N . PRO A 1 159 ? 11.608 0.115 -17.788 1.00 90.50 159 PRO A N 1
ATOM 1286 C CA . PRO A 1 159 ? 11.554 -0.152 -16.360 1.00 90.50 159 PRO A CA 1
ATOM 1287 C C . PRO A 1 159 ? 11.305 -1.640 -16.105 1.00 90.50 159 PRO A C 1
ATOM 1289 O O . PRO A 1 159 ? 10.466 -2.259 -16.761 1.00 90.50 159 PRO A O 1
ATOM 1292 N N . VAL A 1 160 ? 11.994 -2.181 -15.109 1.00 89.25 160 VAL A N 1
ATOM 1293 C CA . VAL A 1 160 ? 11.832 -3.548 -14.620 1.00 89.25 160 VAL A CA 1
ATOM 1294 C C . VAL A 1 160 ? 11.521 -3.496 -13.134 1.00 89.25 160 VAL A C 1
ATOM 1296 O O . VAL A 1 160 ? 12.205 -2.806 -12.373 1.00 89.25 160 VAL A O 1
ATOM 1299 N N . ILE A 1 161 ? 10.489 -4.241 -12.738 1.00 90.94 161 ILE A N 1
ATOM 1300 C CA . ILE A 1 161 ? 10.100 -4.433 -11.338 1.00 90.94 161 ILE A CA 1
ATOM 1301 C C . ILE A 1 161 ? 10.481 -5.844 -10.875 1.00 90.94 161 ILE A C 1
ATOM 1303 O O . ILE A 1 161 ? 10.356 -6.811 -11.638 1.00 90.94 161 ILE A O 1
ATOM 1307 N N . PHE A 1 162 ? 10.982 -5.965 -9.647 1.00 89.81 162 PHE A N 1
ATOM 1308 C CA . PHE A 1 162 ? 11.442 -7.228 -9.061 1.00 89.81 162 PHE A CA 1
ATOM 1309 C C . PHE A 1 162 ? 11.363 -7.220 -7.529 1.00 89.81 162 PHE A C 1
ATOM 1311 O O . PHE A 1 162 ? 11.025 -6.210 -6.922 1.00 89.81 162 PHE A O 1
ATOM 1318 N N . ASP A 1 163 ? 11.656 -8.367 -6.912 1.00 89.69 163 ASP A N 1
ATOM 1319 C CA . ASP A 1 163 ? 11.509 -8.618 -5.472 1.00 89.69 163 ASP A CA 1
ATOM 1320 C C . ASP A 1 163 ? 10.113 -8.262 -4.918 1.00 89.69 163 ASP A C 1
ATOM 1322 O O . ASP A 1 163 ? 9.977 -7.466 -3.975 1.00 89.69 163 ASP A O 1
ATOM 1326 N N . PRO A 1 164 ? 9.045 -8.853 -5.496 1.00 92.38 164 PRO A N 1
ATOM 1327 C CA . PRO A 1 164 ? 7.690 -8.579 -5.062 1.00 92.38 164 PRO A CA 1
ATOM 1328 C C . PRO A 1 164 ? 7.384 -9.204 -3.700 1.00 92.38 164 PRO A C 1
ATOM 1330 O O . PRO A 1 164 ? 7.797 -10.316 -3.373 1.00 92.38 164 PRO A O 1
ATOM 1333 N N . CYS A 1 165 ? 6.517 -8.525 -2.959 1.00 93.19 165 CYS A N 1
ATOM 1334 C CA . CYS A 1 165 ? 5.822 -9.048 -1.790 1.00 93.19 165 CYS A CA 1
ATOM 1335 C C . CYS A 1 165 ? 4.337 -9.200 -2.148 1.00 93.19 165 CYS A C 1
ATOM 1337 O O . CYS A 1 165 ? 3.482 -8.560 -1.540 1.00 93.19 165 CYS A O 1
ATOM 1339 N N . SER A 1 166 ? 4.042 -9.966 -3.204 1.00 94.56 166 SER A N 1
ATOM 1340 C CA . SER A 1 166 ? 2.748 -9.902 -3.891 1.00 94.56 166 SER A CA 1
ATOM 1341 C C . SER A 1 166 ? 1.562 -10.394 -3.070 1.00 94.56 166 SER A C 1
ATOM 1343 O O . SER A 1 166 ? 1.640 -11.380 -2.339 1.00 94.56 166 SER A O 1
ATOM 1345 N N . PHE A 1 167 ? 0.429 -9.728 -3.269 1.00 97.19 167 PHE A N 1
ATOM 1346 C CA . PHE A 1 167 ? -0.899 -10.142 -2.821 1.00 97.19 167 PHE A CA 1
ATOM 1347 C C . PHE A 1 167 ? -1.960 -9.435 -3.674 1.00 97.19 167 PHE A C 1
ATOM 1349 O O . PHE A 1 167 ? -1.678 -8.427 -4.320 1.00 97.19 167 PHE A O 1
ATOM 1356 N N . TYR A 1 168 ? -3.190 -9.944 -3.684 1.00 98.44 168 TYR A N 1
ATOM 1357 C CA . TYR A 1 168 ? -4.337 -9.218 -4.222 1.00 98.44 168 TYR A CA 1
ATOM 1358 C C . TYR A 1 168 ? -4.886 -8.287 -3.144 1.00 98.44 168 TYR A C 1
ATOM 1360 O O . TYR A 1 168 ? -5.355 -8.749 -2.104 1.00 98.44 168 TYR A O 1
ATOM 1368 N N . GLY A 1 169 ? -4.819 -6.980 -3.381 1.00 97.94 169 GLY A N 1
ATOM 1369 C CA . GLY A 1 169 ? -5.150 -5.946 -2.408 1.00 97.94 169 GLY A CA 1
ATOM 1370 C C . GLY A 1 169 ? -5.860 -4.742 -3.012 1.00 97.94 169 GLY A C 1
ATOM 1371 O O . GLY A 1 169 ? -6.247 -4.729 -4.182 1.00 97.94 169 GLY A O 1
ATOM 1372 N N . HIS A 1 170 ? -6.029 -3.700 -2.204 1.00 98.50 170 HIS A N 1
ATOM 1373 C CA . HIS A 1 170 ? -6.415 -2.391 -2.714 1.00 98.50 170 HIS A CA 1
ATOM 1374 C C . HIS A 1 170 ? -5.225 -1.734 -3.426 1.00 98.50 170 HIS A C 1
ATOM 1376 O O . HIS A 1 170 ? -4.174 -1.531 -2.823 1.00 98.50 170 HIS A O 1
ATOM 1382 N N . HIS A 1 171 ? -5.409 -1.354 -4.693 1.00 97.88 171 HIS A N 1
ATOM 1383 C CA . HIS A 1 171 ? -4.328 -0.862 -5.556 1.00 97.88 171 HIS A CA 1
ATOM 1384 C C . HIS A 1 171 ? -3.589 0.380 -5.025 1.00 97.88 171 HIS A C 1
ATOM 1386 O O . HIS A 1 171 ? -2.456 0.638 -5.410 1.00 97.88 171 HIS A O 1
ATOM 1392 N N . GLU A 1 172 ? -4.213 1.190 -4.164 1.00 98.12 172 GLU A N 1
ATOM 1393 C CA . GLU A 1 172 ? -3.553 2.361 -3.568 1.00 98.12 172 GLU A CA 1
ATOM 1394 C C . GLU A 1 172 ? -2.480 1.981 -2.537 1.00 98.12 172 GLU A C 1
ATOM 1396 O O . GLU A 1 172 ? -1.618 2.802 -2.228 1.00 98.12 172 GLU A O 1
ATOM 1401 N N . MET A 1 173 ? -2.508 0.750 -2.012 1.00 96.06 173 MET A N 1
ATOM 1402 C CA . MET A 1 173 ? -1.509 0.276 -1.052 1.00 96.06 173 MET A CA 1
ATOM 1403 C C . MET A 1 173 ? -0.112 0.164 -1.665 1.00 96.06 173 MET A C 1
ATOM 1405 O O . MET A 1 173 ? 0.876 0.316 -0.953 1.00 96.06 173 MET A O 1
ATOM 1409 N N . ASP A 1 174 ? -0.001 -0.016 -2.981 1.00 95.06 174 ASP A N 1
ATOM 1410 C CA . ASP A 1 174 ? 1.294 -0.087 -3.664 1.00 95.06 174 ASP A CA 1
ATOM 1411 C C . ASP A 1 174 ? 2.073 1.239 -3.646 1.00 95.06 174 ASP A C 1
ATOM 1413 O O . ASP A 1 174 ? 3.287 1.253 -3.844 1.00 95.06 174 ASP A O 1
ATOM 1417 N N . SER A 1 175 ? 1.414 2.345 -3.288 1.00 94.50 175 SER A N 1
ATOM 1418 C CA . SER A 1 175 ? 2.055 3.640 -3.038 1.00 94.50 175 SER A CA 1
ATOM 1419 C C . SER A 1 175 ? 2.737 3.740 -1.664 1.00 94.50 175 SER A C 1
ATOM 1421 O O . SER A 1 175 ? 3.363 4.760 -1.372 1.00 94.50 175 SER A O 1
ATOM 1423 N N . GLN A 1 176 ? 2.635 2.723 -0.796 1.00 93.19 176 GLN A N 1
ATOM 1424 C CA . GLN A 1 176 ? 3.102 2.787 0.599 1.00 93.19 176 GLN A CA 1
ATOM 1425 C C . GLN A 1 176 ? 4.582 3.160 0.748 1.00 93.19 176 GLN A C 1
ATOM 1427 O O . GLN A 1 176 ? 4.950 3.903 1.655 1.00 93.19 176 GLN A O 1
ATOM 1432 N N . CYS A 1 177 ? 5.434 2.674 -0.156 1.00 90.50 177 CYS A N 1
ATOM 1433 C CA . CYS A 1 177 ? 6.872 2.928 -0.115 1.00 90.50 177 CYS A CA 1
ATOM 1434 C C . CYS A 1 177 ? 7.226 4.349 -0.588 1.00 90.50 177 CYS A C 1
ATOM 1436 O O . CYS A 1 177 ? 8.263 4.886 -0.203 1.00 90.50 177 CYS A O 1
ATOM 1438 N N . MET A 1 178 ? 6.357 4.973 -1.390 1.00 90.19 178 MET A N 1
ATOM 1439 C CA . MET A 1 178 ? 6.630 6.222 -2.111 1.00 90.19 178 MET A CA 1
ATOM 1440 C C . MET A 1 178 ? 6.456 7.478 -1.248 1.00 90.19 178 MET A C 1
ATOM 1442 O O . MET A 1 178 ? 6.926 8.549 -1.614 1.00 90.19 178 MET A O 1
ATOM 1446 N N . LYS A 1 179 ? 5.821 7.369 -0.073 1.00 86.69 179 LYS A N 1
ATOM 1447 C CA . LYS A 1 179 ? 5.824 8.449 0.935 1.00 86.69 179 LYS A CA 1
ATOM 1448 C C . LYS A 1 179 ? 7.123 8.489 1.749 1.00 86.69 179 LYS A C 1
ATOM 1450 O O . LYS A 1 179 ? 7.325 9.433 2.512 1.00 86.69 179 LYS A O 1
ATOM 1455 N N . ASN A 1 180 ? 7.993 7.483 1.628 1.00 80.50 180 ASN A N 1
ATOM 1456 C CA . ASN A 1 180 ? 9.289 7.524 2.287 1.00 80.50 180 ASN A CA 1
ATOM 1457 C C . ASN A 1 180 ? 10.199 8.520 1.538 1.00 80.50 180 ASN A C 1
ATOM 1459 O O . ASN A 1 180 ? 10.362 8.358 0.329 1.00 80.50 180 ASN A O 1
ATOM 1463 N N . PRO A 1 181 ? 10.836 9.498 2.215 1.00 73.56 181 PRO A N 1
ATOM 1464 C CA . PRO A 1 181 ? 11.679 10.508 1.560 1.00 73.56 181 PRO A CA 1
ATOM 1465 C C . PRO A 1 181 ? 12.833 9.942 0.723 1.00 73.56 181 PRO A C 1
ATOM 1467 O O . PRO A 1 181 ? 13.399 10.644 -0.105 1.00 73.56 181 PRO A O 1
ATOM 1470 N N . ARG A 1 182 ? 13.194 8.676 0.950 1.00 76.19 182 ARG A N 1
ATOM 1471 C CA . ARG A 1 182 ? 14.239 7.971 0.202 1.00 76.19 182 ARG A CA 1
ATOM 1472 C C . ARG A 1 182 ? 13.787 7.487 -1.170 1.00 76.19 182 ARG A C 1
ATOM 1474 O O . ARG A 1 182 ? 14.648 7.122 -1.953 1.00 76.19 182 ARG A O 1
ATOM 1481 N N . CYS A 1 183 ? 12.480 7.416 -1.424 1.00 83.50 183 CYS A N 1
ATOM 1482 C CA . CYS A 1 183 ? 11.943 6.957 -2.697 1.00 83.50 183 CYS A CA 1
ATOM 1483 C C . CYS A 1 183 ? 11.948 8.110 -3.710 1.00 83.50 183 CYS A C 1
ATOM 1485 O O . CYS A 1 183 ? 11.146 9.036 -3.606 1.00 83.50 183 CYS A O 1
ATOM 1487 N N . ILE A 1 184 ? 12.842 8.036 -4.693 1.00 82.81 184 ILE A N 1
ATOM 1488 C CA . ILE A 1 184 ? 13.056 8.996 -5.779 1.00 82.81 184 ILE A CA 1
ATOM 1489 C C . ILE A 1 184 ? 11.775 9.201 -6.591 1.00 82.81 184 ILE A C 1
ATOM 1491 O O . ILE A 1 184 ? 11.460 10.329 -6.965 1.00 82.81 184 ILE A O 1
ATOM 1495 N N . ILE A 1 185 ? 11.029 8.125 -6.866 1.00 84.19 185 ILE A N 1
ATOM 1496 C CA . ILE A 1 185 ? 9.757 8.201 -7.602 1.00 84.19 185 ILE A CA 1
ATOM 1497 C C . ILE A 1 185 ? 8.729 9.028 -6.806 1.00 84.19 185 ILE A C 1
ATOM 1499 O O . ILE A 1 185 ? 8.096 9.941 -7.347 1.00 84.19 185 ILE A O 1
ATOM 1503 N N . GLY A 1 186 ? 8.626 8.742 -5.507 1.00 90.50 186 GLY A N 1
ATOM 1504 C CA . GLY A 1 186 ? 8.071 9.646 -4.506 1.00 90.50 186 GLY A CA 1
ATOM 1505 C C . GLY A 1 186 ? 6.642 10.149 -4.752 1.00 90.50 186 GLY A C 1
ATOM 1506 O O . GLY A 1 186 ? 5.804 9.503 -5.389 1.00 90.50 186 GLY A O 1
ATOM 1507 N N . GLN A 1 187 ? 6.371 11.358 -4.247 1.00 92.06 187 GLN A N 1
ATOM 1508 C CA . GLN A 1 187 ? 5.066 12.024 -4.348 1.00 92.06 187 GLN A CA 1
ATOM 1509 C C . GLN A 1 187 ? 4.647 12.313 -5.797 1.00 92.06 187 GLN A C 1
ATOM 1511 O O . GLN A 1 187 ? 3.467 12.193 -6.117 1.00 92.06 187 GLN A O 1
ATOM 1516 N N . ASN A 1 188 ? 5.599 12.612 -6.688 1.00 92.06 188 ASN A N 1
ATOM 1517 C CA . ASN A 1 188 ? 5.306 12.922 -8.091 1.00 92.06 188 ASN A CA 1
ATOM 1518 C C . ASN A 1 188 ? 4.565 11.773 -8.788 1.00 92.06 188 ASN A C 1
ATOM 1520 O O . ASN A 1 188 ? 3.644 12.004 -9.575 1.00 92.06 188 ASN A O 1
ATOM 1524 N N . PHE A 1 189 ? 4.930 10.525 -8.486 1.00 93.81 189 PHE A N 1
ATOM 1525 C CA . PHE A 1 189 ? 4.199 9.378 -9.011 1.00 93.81 189 PHE A CA 1
ATOM 1526 C C . PHE A 1 189 ? 2.853 9.179 -8.335 1.00 93.81 189 PHE A C 1
ATOM 1528 O O . PHE A 1 189 ? 1.902 8.845 -9.031 1.00 93.81 189 PHE A O 1
ATOM 1535 N N . ILE A 1 190 ? 2.741 9.394 -7.021 1.00 95.38 190 ILE A N 1
ATOM 1536 C CA . ILE A 1 190 ? 1.456 9.302 -6.311 1.00 95.38 190 ILE A CA 1
ATOM 1537 C C . ILE A 1 190 ? 0.438 10.262 -6.946 1.00 95.38 190 ILE A C 1
ATOM 1539 O O . ILE A 1 190 ? -0.682 9.853 -7.261 1.00 95.38 190 ILE A O 1
ATOM 1543 N N . ASP A 1 191 ? 0.849 11.504 -7.208 1.00 95.50 191 ASP A N 1
ATOM 1544 C CA . ASP A 1 191 ? 0.010 12.529 -7.834 1.00 95.50 191 ASP A CA 1
ATOM 1545 C C . ASP A 1 191 ? -0.378 12.136 -9.264 1.00 95.50 191 ASP A C 1
ATOM 1547 O O . ASP A 1 191 ? -1.555 12.169 -9.640 1.00 95.50 191 ASP A O 1
ATOM 1551 N N . LEU A 1 192 ? 0.594 11.685 -10.064 1.00 95.94 192 LEU A N 1
ATOM 1552 C CA . LEU A 1 192 ? 0.346 11.223 -11.428 1.00 95.94 192 LEU A CA 1
ATOM 1553 C C . LEU A 1 192 ? -0.577 9.994 -11.460 1.00 95.94 192 LEU A C 1
ATOM 1555 O O . LEU A 1 192 ? -1.490 9.918 -12.287 1.00 95.94 192 LEU A O 1
ATOM 1559 N N . TYR A 1 193 ? -0.368 9.043 -10.551 1.00 96.50 193 TYR A N 1
ATOM 1560 C CA . TYR A 1 193 ? -1.158 7.827 -10.411 1.00 96.50 193 TYR A CA 1
ATOM 1561 C C . TYR A 1 193 ? -2.610 8.164 -10.064 1.00 96.50 193 TYR A C 1
ATOM 1563 O O . TYR A 1 193 ? -3.532 7.684 -10.729 1.00 96.50 193 TYR A O 1
ATOM 1571 N N . LYS A 1 194 ? -2.823 9.063 -9.097 1.00 96.69 194 LYS A N 1
ATOM 1572 C CA . LYS A 1 194 ? -4.150 9.572 -8.728 1.00 96.69 194 LYS A CA 1
ATOM 1573 C C . LYS A 1 194 ? -4.894 10.153 -9.930 1.00 96.69 194 LYS A C 1
ATOM 1575 O O . LYS A 1 194 ? -6.076 9.872 -10.102 1.00 96.69 194 LYS A O 1
ATOM 1580 N N . VAL A 1 195 ? -4.206 10.914 -10.784 1.00 96.38 195 VAL A N 1
ATOM 1581 C CA . VAL A 1 195 ? -4.798 11.535 -11.982 1.00 96.38 195 VAL A CA 1
ATOM 1582 C C . VAL A 1 195 ? -5.087 10.516 -13.091 1.00 96.38 195 VAL A C 1
ATOM 1584 O O . VAL A 1 195 ? -6.117 10.602 -13.756 1.00 96.38 195 VAL A O 1
ATOM 1587 N N . LYS A 1 196 ? -4.180 9.565 -13.343 1.00 96.88 196 LYS A N 1
ATOM 1588 C CA . LYS A 1 196 ? -4.226 8.695 -14.537 1.00 96.88 196 LYS A CA 1
ATOM 1589 C C . LYS A 1 196 ? -4.869 7.327 -14.313 1.00 96.88 196 LYS A C 1
ATOM 1591 O O . LYS A 1 196 ? -5.301 6.695 -15.289 1.00 96.88 196 LYS A O 1
ATOM 1596 N N . VAL A 1 197 ? -4.881 6.850 -13.072 1.00 95.75 197 VAL A N 1
ATOM 1597 C CA . VAL A 1 197 ? -5.516 5.588 -12.663 1.00 95.75 197 VAL A CA 1
ATOM 1598 C C . VAL A 1 197 ? -6.795 5.853 -11.880 1.00 95.75 197 VAL A C 1
ATOM 1600 O O . VAL A 1 197 ? -7.785 5.159 -12.100 1.00 95.75 197 VAL A O 1
ATOM 1603 N N . GLY A 1 198 ? -6.801 6.900 -11.055 1.00 95.75 198 GLY A N 1
ATOM 1604 C CA . GLY A 1 198 ? -7.947 7.293 -10.243 1.00 95.75 198 GLY A CA 1
ATOM 1605 C C . GLY A 1 198 ? -7.802 6.875 -8.783 1.00 95.75 198 GLY A C 1
ATOM 1606 O O . GLY A 1 198 ? -7.160 5.877 -8.454 1.00 95.75 198 GLY A O 1
ATOM 1607 N N . ALA A 1 199 ? -8.421 7.662 -7.908 1.00 97.19 199 ALA A N 1
ATOM 1608 C CA . ALA A 1 199 ? -8.580 7.346 -6.496 1.00 97.19 199 ALA A CA 1
ATOM 1609 C C . ALA A 1 199 ? -9.886 6.579 -6.253 1.00 97.19 199 ALA A C 1
ATOM 1611 O O . ALA A 1 199 ? -10.934 6.924 -6.809 1.00 97.19 199 ALA A O 1
ATOM 1612 N N . SER A 1 200 ? -9.845 5.600 -5.356 1.00 97.56 200 SER A N 1
ATOM 1613 C CA . SER A 1 200 ? -11.035 4.937 -4.836 1.00 97.56 200 SER A CA 1
ATOM 1614 C C . SER A 1 200 ? -11.902 5.928 -4.062 1.00 97.56 200 SER A C 1
ATOM 1616 O O . SER A 1 200 ? -11.408 6.811 -3.355 1.00 97.56 200 SER A O 1
ATOM 1618 N N . ARG A 1 201 ? -13.225 5.794 -4.172 1.00 96.50 201 ARG A N 1
ATOM 1619 C CA . ARG A 1 201 ? -14.156 6.645 -3.421 1.00 96.50 201 ARG A CA 1
ATOM 1620 C C . ARG A 1 201 ? -14.207 6.218 -1.946 1.00 96.50 201 ARG A C 1
ATOM 1622 O O . ARG A 1 201 ? -14.288 5.019 -1.692 1.00 96.50 201 ARG A O 1
ATOM 1629 N N . PRO A 1 202 ? -14.250 7.156 -0.980 1.00 96.88 202 PRO A N 1
ATOM 1630 C CA . PRO A 1 202 ? -14.254 8.618 -1.136 1.00 96.88 202 PRO A CA 1
ATOM 1631 C C . PRO A 1 202 ? -12.884 9.155 -1.572 1.00 96.88 202 PRO A C 1
ATOM 1633 O O . PRO A 1 202 ? -11.857 8.764 -1.014 1.00 96.88 202 PRO A O 1
ATOM 1636 N N . ILE A 1 203 ? -12.867 10.015 -2.593 1.00 97.06 203 ILE A N 1
ATOM 1637 C CA . ILE A 1 203 ? -11.632 10.482 -3.255 1.00 97.06 203 ILE A CA 1
ATOM 1638 C C . ILE A 1 203 ? -10.848 11.425 -2.336 1.00 97.06 203 ILE A C 1
ATOM 1640 O O . ILE A 1 203 ? -9.618 11.440 -2.354 1.00 97.06 203 ILE A O 1
ATOM 1644 N N . GLU A 1 204 ? -11.553 12.172 -1.493 1.00 96.25 204 GLU A N 1
ATOM 1645 C CA . GLU A 1 204 ? -10.998 13.071 -0.486 1.00 96.25 204 GLU A CA 1
ATOM 1646 C C . GLU A 1 204 ? -10.119 12.350 0.549 1.00 96.25 204 GLU A C 1
ATOM 1648 O O . GLU A 1 204 ? -9.253 12.976 1.149 1.00 96.25 204 GLU A O 1
ATOM 1653 N N . TYR A 1 205 ? -10.287 11.033 0.720 1.00 97.50 205 TYR A N 1
ATOM 1654 C CA . TYR A 1 205 ? -9.491 10.219 1.647 1.00 97.50 205 TYR A CA 1
ATOM 1655 C C . TYR A 1 205 ? -8.258 9.593 1.002 1.00 97.50 205 TYR A C 1
ATOM 1657 O O . TYR A 1 205 ? -7.520 8.888 1.682 1.00 97.50 205 TYR A O 1
ATOM 1665 N N . PHE A 1 206 ? -8.009 9.832 -0.287 1.00 98.06 206 PHE A N 1
ATOM 1666 C CA . PHE A 1 206 ? -6.883 9.231 -0.998 1.00 98.06 206 PHE A CA 1
ATOM 1667 C C . PHE A 1 206 ? -5.534 9.494 -0.311 1.00 98.06 206 PHE A C 1
ATOM 1669 O O . PHE A 1 206 ? -4.811 8.551 -0.004 1.00 98.06 206 PHE A O 1
ATOM 1676 N N . GLU A 1 207 ? -5.205 10.754 -0.007 1.00 97.50 207 GLU A N 1
ATOM 1677 C CA . GLU A 1 207 ? -3.910 11.082 0.614 1.00 97.50 207 GLU A CA 1
ATOM 1678 C C . GLU A 1 207 ? -3.765 10.468 2.010 1.00 97.50 207 GLU A C 1
ATOM 1680 O O . GLU A 1 207 ? -2.690 9.990 2.371 1.00 97.50 207 GLU A O 1
ATOM 1685 N N . ASP A 1 208 ? -4.849 10.446 2.788 1.00 98.25 208 ASP A N 1
ATOM 1686 C CA . ASP A 1 208 ? -4.845 9.872 4.132 1.00 98.25 208 ASP A CA 1
ATOM 1687 C C . ASP A 1 208 ? -4.750 8.343 4.087 1.00 98.25 208 ASP A C 1
ATOM 1689 O O . ASP A 1 208 ? -4.061 7.757 4.919 1.00 98.25 208 ASP A O 1
ATOM 1693 N N . ARG A 1 209 ? -5.359 7.687 3.086 1.00 98.56 209 ARG A N 1
ATOM 1694 C CA . ARG A 1 209 ? -5.173 6.249 2.836 1.00 98.56 209 ARG A CA 1
ATOM 1695 C C . ARG A 1 209 ? -3.735 5.934 2.454 1.00 98.56 209 ARG A C 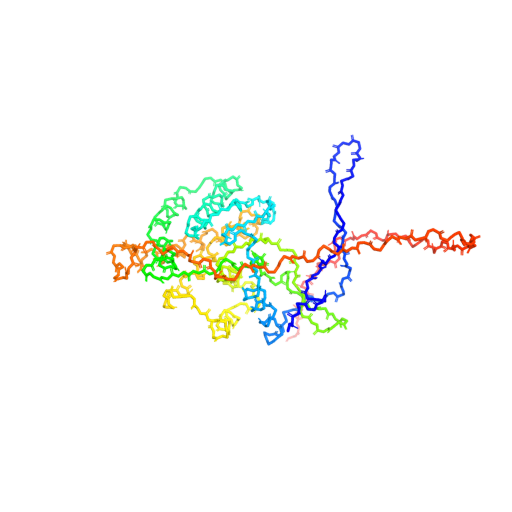1
ATOM 1697 O O . ARG A 1 209 ? -3.160 5.007 3.012 1.00 98.56 209 ARG A O 1
ATOM 1704 N N . VAL A 1 210 ? -3.127 6.716 1.562 1.00 98.00 210 VAL A N 1
ATOM 1705 C CA . VAL A 1 210 ? -1.710 6.540 1.210 1.00 98.00 210 VAL A CA 1
ATOM 1706 C C . VAL A 1 210 ? -0.815 6.743 2.439 1.00 98.00 210 VAL A C 1
ATOM 1708 O O . VAL A 1 210 ? 0.111 5.961 2.643 1.00 98.00 210 VAL A O 1
ATOM 1711 N N . ALA A 1 211 ? -1.107 7.726 3.297 1.00 98.00 211 ALA A N 1
ATOM 1712 C CA . ALA A 1 211 ? -0.397 7.908 4.565 1.00 98.00 211 ALA A CA 1
ATOM 1713 C C . ALA A 1 211 ? -0.585 6.715 5.520 1.00 98.00 211 ALA A C 1
ATOM 1715 O O . ALA A 1 211 ? 0.389 6.242 6.098 1.00 98.00 211 ALA A O 1
ATOM 1716 N N . LEU A 1 212 ? -1.804 6.181 5.641 1.00 98.56 212 LEU A N 1
ATOM 1717 C CA . LEU A 1 212 ? -2.092 4.969 6.412 1.00 98.56 212 LEU A CA 1
ATOM 1718 C C . LEU A 1 212 ? -1.277 3.768 5.910 1.00 98.56 212 LEU A C 1
ATOM 1720 O O . LEU A 1 212 ? -0.667 3.061 6.713 1.00 98.56 212 LEU A O 1
ATOM 1724 N N . TYR A 1 213 ? -1.205 3.557 4.593 1.00 98.19 213 TYR A N 1
ATOM 1725 C CA . TYR A 1 213 ? -0.386 2.485 4.025 1.00 98.19 213 TYR A CA 1
ATOM 1726 C C . TYR A 1 213 ? 1.112 2.724 4.272 1.00 98.19 213 TYR A C 1
ATOM 1728 O O . TYR A 1 213 ? 1.837 1.792 4.622 1.00 98.19 213 TYR A O 1
ATOM 1736 N N . ALA A 1 214 ? 1.571 3.974 4.178 1.00 97.06 214 ALA A N 1
ATOM 1737 C CA . ALA A 1 214 ? 2.955 4.345 4.454 1.00 97.06 214 ALA A CA 1
ATOM 1738 C C . ALA A 1 214 ? 3.371 4.109 5.916 1.00 97.06 214 ALA A C 1
ATOM 1740 O O . ALA A 1 214 ? 4.481 3.641 6.145 1.00 97.06 214 ALA A O 1
ATOM 1741 N N . ILE A 1 215 ? 2.487 4.344 6.895 1.00 97.94 215 ILE A N 1
ATOM 1742 C CA . ILE A 1 215 ? 2.749 4.052 8.320 1.00 97.94 215 ILE A CA 1
ATOM 1743 C C . ILE A 1 215 ? 3.075 2.565 8.514 1.00 97.94 215 ILE A C 1
ATOM 1745 O O . ILE A 1 215 ? 4.059 2.227 9.173 1.00 97.94 215 ILE A O 1
ATOM 1749 N N . ARG A 1 216 ? 2.295 1.664 7.896 1.00 95.88 216 ARG A N 1
ATOM 1750 C CA . ARG A 1 216 ? 2.583 0.218 7.917 1.00 95.88 216 ARG A CA 1
ATOM 1751 C C . ARG A 1 216 ? 3.964 -0.067 7.338 1.00 95.88 216 ARG A C 1
ATOM 1753 O O . ARG A 1 216 ? 4.730 -0.821 7.930 1.00 95.88 216 ARG A O 1
ATOM 1760 N N . ASN A 1 217 ? 4.280 0.520 6.187 1.00 94.94 217 ASN A N 1
ATOM 1761 C CA . ASN A 1 217 ? 5.576 0.347 5.537 1.00 94.94 217 ASN A CA 1
ATOM 1762 C C . ASN A 1 217 ? 6.738 0.845 6.413 1.00 94.94 217 ASN A C 1
ATOM 1764 O O . ASN A 1 217 ? 7.714 0.123 6.585 1.00 94.94 217 ASN A O 1
ATOM 1768 N N . ASP A 1 218 ? 6.623 2.031 7.007 1.00 95.62 218 ASP A N 1
ATOM 1769 C CA . ASP A 1 218 ? 7.658 2.623 7.859 1.00 95.62 218 ASP A CA 1
ATOM 1770 C C . ASP A 1 218 ? 7.953 1.754 9.094 1.00 95.62 218 ASP A C 1
ATOM 1772 O O . ASP A 1 218 ? 9.121 1.501 9.392 1.00 95.62 218 ASP A O 1
ATOM 1776 N N . LEU A 1 219 ? 6.921 1.202 9.744 1.00 95.94 219 LEU A N 1
ATOM 1777 C CA . LEU A 1 219 ? 7.081 0.248 10.849 1.00 95.94 219 LEU A CA 1
ATOM 1778 C C . LEU A 1 219 ? 7.801 -1.035 10.409 1.00 95.94 219 LEU A C 1
ATOM 1780 O O . LEU A 1 219 ? 8.737 -1.489 11.073 1.00 95.94 219 LEU A O 1
ATOM 1784 N N . MET A 1 220 ? 7.411 -1.603 9.265 1.00 94.62 220 MET A N 1
ATOM 1785 C CA . MET A 1 220 ? 8.066 -2.801 8.736 1.00 94.62 220 MET A CA 1
ATOM 1786 C C . MET A 1 220 ? 9.532 -2.532 8.387 1.00 94.62 220 MET A C 1
ATOM 1788 O O . MET A 1 220 ? 10.402 -3.313 8.770 1.00 94.62 220 MET A O 1
ATOM 1792 N N . ILE A 1 221 ? 9.839 -1.405 7.742 1.00 92.81 221 ILE A N 1
ATOM 1793 C CA . ILE A 1 221 ? 11.221 -1.024 7.437 1.00 92.81 221 ILE A CA 1
ATOM 1794 C C . ILE A 1 221 ? 12.028 -0.860 8.728 1.00 92.81 221 ILE A C 1
ATOM 1796 O O . ILE A 1 221 ? 13.106 -1.445 8.861 1.00 92.81 221 ILE A O 1
ATOM 1800 N N . ALA A 1 222 ? 11.494 -0.129 9.707 1.00 93.75 222 ALA A N 1
ATOM 1801 C CA . ALA A 1 222 ? 12.165 0.078 10.983 1.00 93.75 222 ALA A CA 1
ATOM 1802 C C . ALA A 1 222 ? 12.457 -1.238 11.709 1.00 93.75 222 ALA A C 1
ATOM 1804 O O . ALA A 1 222 ? 13.492 -1.365 12.357 1.00 93.75 222 ALA A O 1
ATOM 1805 N N . SER A 1 223 ? 11.576 -2.235 11.599 1.00 93.25 223 SER A N 1
ATOM 1806 C CA . SER A 1 223 ? 11.763 -3.543 12.237 1.00 93.25 223 SER A CA 1
ATOM 1807 C C . SER A 1 223 ? 12.874 -4.385 11.599 1.00 93.25 223 SER A C 1
ATOM 1809 O O . SER A 1 223 ? 13.581 -5.099 12.305 1.00 93.25 223 SER A O 1
ATOM 1811 N N . VAL A 1 224 ? 13.066 -4.281 10.279 1.00 91.81 224 VAL A N 1
ATOM 1812 C CA . VAL A 1 224 ? 14.043 -5.091 9.533 1.00 91.81 224 VAL A CA 1
ATOM 1813 C C . VAL A 1 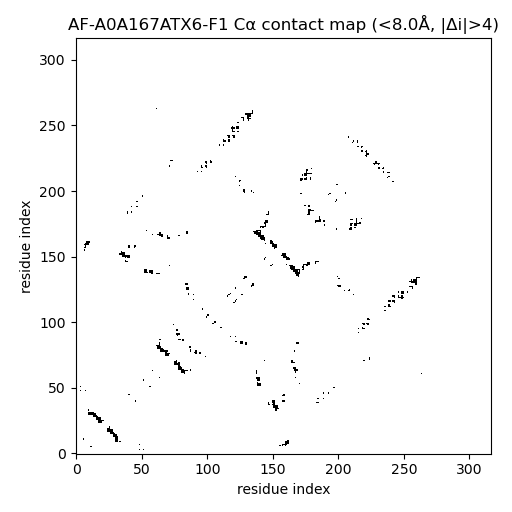224 ? 15.426 -4.437 9.528 1.00 91.81 224 VAL A C 1
ATOM 1815 O O . VAL A 1 224 ? 16.432 -5.124 9.686 1.00 91.81 224 VAL A O 1
ATOM 1818 N N . TRP A 1 225 ? 15.493 -3.112 9.402 1.00 90.69 225 TRP A N 1
ATOM 1819 C CA . TRP A 1 225 ? 16.742 -2.382 9.175 1.00 90.69 225 TRP A CA 1
ATOM 1820 C C . TRP A 1 225 ? 17.053 -1.417 10.333 1.00 90.69 225 TRP A C 1
ATOM 1822 O O . TRP A 1 225 ? 16.394 -0.383 10.453 1.00 90.69 225 TRP A O 1
ATOM 1832 N N . PRO A 1 226 ? 18.042 -1.725 11.202 1.00 90.44 226 PRO A N 1
ATOM 1833 C CA . PRO A 1 226 ? 18.345 -0.929 12.400 1.00 90.44 226 PRO A CA 1
ATOM 1834 C C . PRO A 1 226 ? 18.665 0.542 12.136 1.00 90.44 226 PRO A C 1
ATOM 1836 O O . PRO A 1 226 ? 18.280 1.400 12.924 1.00 90.44 226 PRO A O 1
ATOM 1839 N N . GLN A 1 227 ? 19.303 0.851 11.007 1.00 92.81 227 GLN A N 1
ATOM 1840 C CA . GLN A 1 227 ? 19.619 2.224 10.613 1.00 92.81 227 GLN A CA 1
ATOM 1841 C C . GLN A 1 227 ? 18.372 3.089 10.358 1.00 92.81 227 GLN A C 1
ATOM 1843 O O . GLN A 1 227 ? 18.473 4.310 10.321 1.00 92.81 227 GLN A O 1
ATOM 1848 N N . TRP A 1 228 ? 17.198 2.468 10.198 1.00 92.31 228 TRP A N 1
ATOM 1849 C CA . TRP A 1 228 ? 15.920 3.144 9.972 1.00 92.31 228 TRP A CA 1
ATOM 1850 C C . TRP A 1 228 ? 14.990 3.083 11.191 1.00 92.31 228 TRP A C 1
ATOM 1852 O O . TRP A 1 228 ? 13.786 3.288 11.052 1.00 92.31 228 TRP A O 1
ATOM 1862 N N . ALA A 1 229 ? 15.520 2.819 12.390 1.00 93.62 229 ALA A N 1
ATOM 1863 C CA . ALA A 1 229 ? 14.721 2.737 13.615 1.00 93.62 229 ALA A CA 1
ATOM 1864 C C . ALA A 1 229 ? 13.909 4.018 13.908 1.00 93.62 229 ALA A C 1
ATOM 1866 O O . ALA A 1 229 ? 12.793 3.924 14.413 1.00 93.62 229 ALA A O 1
ATOM 1867 N N . SER A 1 230 ? 14.407 5.196 13.510 1.00 94.69 230 SER A N 1
ATOM 1868 C CA . SER 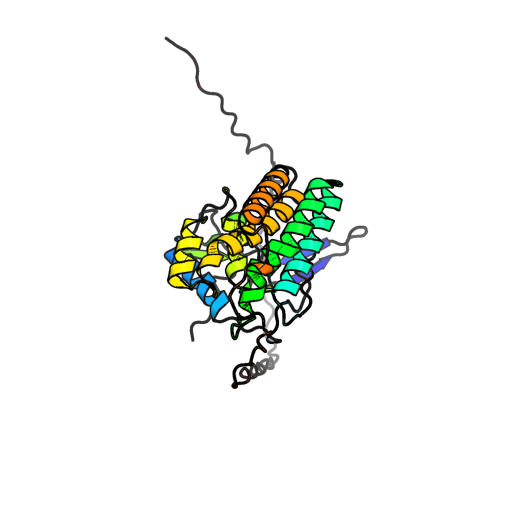A 1 230 ? 13.708 6.486 13.660 1.00 94.69 230 SER A CA 1
ATOM 1869 C C . SER A 1 230 ? 12.374 6.571 12.904 1.00 94.69 230 SER A C 1
ATOM 1871 O O . SER A 1 230 ? 11.545 7.433 13.198 1.00 94.69 230 SER A O 1
ATOM 1873 N N . LEU A 1 231 ? 12.114 5.660 11.958 1.00 95.50 231 LEU A N 1
ATOM 1874 C CA . LEU A 1 231 ? 10.815 5.564 11.297 1.00 95.50 231 LEU A CA 1
ATOM 1875 C C . LEU A 1 231 ? 9.690 5.140 12.256 1.00 95.50 231 LEU A C 1
ATOM 1877 O O . LEU A 1 231 ? 8.532 5.415 11.955 1.00 95.50 231 LEU A O 1
ATOM 1881 N N . ILE A 1 232 ? 9.995 4.539 13.415 1.00 96.94 232 ILE A N 1
ATOM 1882 C CA . ILE A 1 232 ? 8.990 4.268 14.459 1.00 96.94 232 ILE A CA 1
ATOM 1883 C C . ILE A 1 232 ? 8.436 5.581 15.014 1.00 96.94 232 ILE A C 1
ATOM 1885 O O . ILE A 1 232 ? 7.220 5.750 15.085 1.00 96.94 232 ILE A O 1
ATOM 1889 N N . ASP A 1 233 ? 9.301 6.544 15.334 1.00 97.25 233 ASP A N 1
ATOM 1890 C CA . ASP A 1 233 ? 8.866 7.849 15.841 1.00 97.25 233 ASP A CA 1
ATOM 1891 C C . ASP A 1 233 ? 8.104 8.638 14.776 1.00 97.25 233 ASP A C 1
ATOM 1893 O O . ASP A 1 233 ? 7.075 9.253 15.071 1.00 97.25 233 ASP A O 1
ATOM 1897 N N . LYS A 1 234 ? 8.538 8.544 13.512 1.00 96.44 234 LYS A N 1
ATOM 1898 C CA . LYS A 1 234 ? 7.779 9.086 12.379 1.00 96.44 234 LYS A CA 1
ATOM 1899 C C . LYS A 1 234 ? 6.387 8.452 12.288 1.00 96.44 234 LYS A C 1
ATOM 1901 O O . LYS A 1 234 ? 5.402 9.179 12.178 1.00 96.44 234 LYS A O 1
ATOM 1906 N N . ALA A 1 235 ? 6.288 7.124 12.369 1.00 97.75 235 ALA A N 1
ATOM 1907 C CA . ALA A 1 235 ? 5.018 6.405 12.331 1.00 97.75 235 ALA A CA 1
ATOM 1908 C C . ALA A 1 235 ? 4.098 6.816 13.494 1.00 97.75 235 ALA A C 1
ATOM 1910 O O . ALA A 1 235 ? 2.917 7.076 13.266 1.00 97.75 235 ALA A O 1
ATOM 1911 N N . LYS A 1 236 ? 4.632 6.965 14.717 1.00 98.62 236 LYS A N 1
ATOM 1912 C CA . LYS A 1 236 ? 3.886 7.510 15.866 1.00 98.62 236 LYS A CA 1
ATOM 1913 C C . LYS A 1 236 ? 3.370 8.922 15.583 1.00 98.62 236 LYS A C 1
ATOM 1915 O O . LYS A 1 236 ? 2.194 9.196 15.820 1.00 98.62 236 LYS A O 1
ATOM 1920 N N . GLY A 1 237 ? 4.211 9.804 15.044 1.00 98.44 237 GLY A N 1
ATOM 1921 C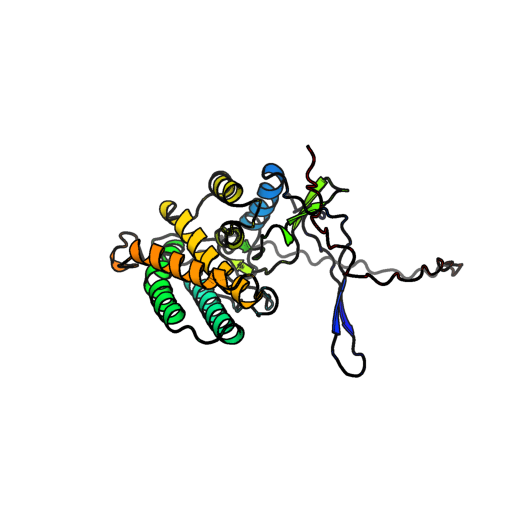 CA . GLY A 1 237 ? 3.824 11.165 14.661 1.00 98.44 237 GLY A CA 1
ATOM 1922 C C . GLY A 1 237 ? 2.715 11.200 13.605 1.00 98.44 237 GLY A C 1
ATOM 1923 O O . GLY A 1 237 ? 1.722 11.911 13.770 1.00 98.44 237 GLY A O 1
ATOM 1924 N N . ASP A 1 238 ? 2.836 10.387 12.556 1.00 98.31 238 ASP A N 1
ATOM 1925 C CA . ASP A 1 238 ? 1.839 10.292 11.487 1.00 98.31 238 ASP A CA 1
ATOM 1926 C C . ASP A 1 238 ? 0.506 9.702 11.979 1.00 98.31 238 ASP A C 1
ATOM 1928 O O . ASP A 1 238 ? -0.559 10.207 11.607 1.00 98.31 238 ASP A O 1
ATOM 1932 N N . MET A 1 239 ? 0.539 8.701 12.868 1.00 98.81 239 MET A N 1
ATOM 1933 C CA . MET A 1 239 ? -0.667 8.180 13.523 1.00 98.81 239 MET A CA 1
ATOM 1934 C C . MET A 1 239 ? -1.343 9.248 14.389 1.00 98.81 239 MET A C 1
ATOM 1936 O O . MET A 1 239 ? -2.546 9.458 14.248 1.00 98.81 239 MET A O 1
ATOM 1940 N N . LYS A 1 240 ? -0.587 9.979 15.225 1.00 98.81 240 LYS A N 1
ATOM 1941 C CA . LYS A 1 240 ? -1.114 11.088 16.047 1.00 98.81 240 LYS A CA 1
ATOM 1942 C C . LYS A 1 240 ? -1.749 12.182 15.184 1.00 98.81 240 LYS A C 1
ATOM 1944 O O . LYS A 1 240 ? -2.838 12.657 15.499 1.00 98.81 240 LYS A O 1
ATOM 1949 N N . ARG A 1 241 ? -1.115 12.550 14.065 1.00 98.69 241 ARG A N 1
ATOM 1950 C CA . ARG A 1 241 ? -1.648 13.536 13.109 1.00 98.69 241 ARG A CA 1
ATOM 1951 C C . ARG A 1 241 ? -2.985 13.090 12.516 1.00 98.69 241 ARG A C 1
ATOM 1953 O O . ARG A 1 241 ? -3.914 13.891 12.432 1.00 98.69 241 ARG A O 1
ATOM 1960 N N . LEU A 1 242 ? -3.092 11.830 12.092 1.00 98.62 242 LEU A N 1
ATOM 1961 C CA . LEU A 1 242 ? -4.338 11.299 11.536 1.00 98.62 242 LEU A CA 1
ATOM 1962 C C . LEU A 1 242 ? -5.423 11.131 12.609 1.00 98.62 242 LEU A C 1
ATOM 1964 O O . LEU A 1 242 ? -6.582 11.427 12.336 1.00 98.62 242 LEU A O 1
ATOM 1968 N N . LEU A 1 243 ? -5.060 10.746 13.833 1.00 98.69 243 LEU A N 1
ATOM 1969 C CA . LEU A 1 243 ? -5.983 10.704 14.971 1.00 98.69 243 LEU A CA 1
ATOM 1970 C C . LEU A 1 243 ? -6.545 12.089 15.310 1.00 98.69 243 LEU A C 1
ATOM 1972 O O . LEU A 1 243 ? -7.739 12.210 15.558 1.00 98.69 243 LEU A O 1
ATOM 1976 N N . ALA A 1 244 ? -5.722 13.138 15.252 1.00 98.56 244 ALA A N 1
ATOM 1977 C CA . ALA A 1 244 ? -6.181 14.515 15.434 1.00 98.56 244 ALA A CA 1
ATOM 1978 C C . ALA A 1 244 ? -7.134 14.977 14.315 1.00 98.56 244 ALA A C 1
ATOM 1980 O O . ALA A 1 244 ? -8.023 15.787 14.560 1.00 98.56 244 ALA A O 1
ATOM 1981 N N . LYS A 1 245 ? -6.966 14.454 13.093 1.00 98.38 245 LYS A N 1
ATOM 1982 C CA . LYS A 1 245 ? -7.849 14.736 11.951 1.00 98.38 245 LYS A CA 1
ATOM 1983 C C . LYS A 1 245 ? -9.173 13.964 12.011 1.00 98.38 245 LYS A C 1
ATOM 1985 O O . LYS A 1 245 ? -10.178 14.474 11.529 1.00 98.38 245 LYS A O 1
ATOM 1990 N N . TYR A 1 246 ? -9.174 12.764 12.594 1.00 97.88 246 TYR A N 1
ATOM 1991 C CA . TYR A 1 246 ? -10.344 11.883 12.717 1.00 97.88 246 TYR A CA 1
ATOM 1992 C C . TYR A 1 246 ? -10.593 11.463 14.179 1.00 97.88 246 TYR A C 1
ATOM 1994 O O . TYR A 1 246 ? -10.579 10.265 14.487 1.00 97.88 246 TYR A O 1
ATOM 2002 N N . PRO A 1 247 ? -10.823 12.414 15.104 1.00 97.31 247 PRO A N 1
ATOM 2003 C CA . PRO A 1 247 ? -10.906 12.124 16.539 1.00 97.31 247 PRO A CA 1
ATOM 2004 C C . PRO A 1 247 ? -12.081 11.205 16.902 1.00 97.31 247 PRO A C 1
ATOM 2006 O O . PRO A 1 247 ? -11.998 10.443 17.874 1.00 97.31 247 PRO A O 1
ATOM 2009 N N . ASP A 1 248 ? -13.143 11.244 16.094 1.00 97.00 248 ASP A N 1
ATOM 2010 C CA . ASP A 1 248 ? -14.380 10.488 16.279 1.00 97.00 248 ASP A CA 1
ATOM 2011 C C . ASP A 1 248 ? -14.491 9.241 15.397 1.00 97.00 248 ASP A C 1
ATOM 2013 O O . ASP A 1 248 ? -15.472 8.496 15.505 1.00 97.00 248 ASP A O 1
ATOM 2017 N N . GLY A 1 249 ? -13.475 8.978 14.569 1.00 96.81 249 GLY A N 1
ATOM 2018 C CA . GLY A 1 249 ? -13.455 7.851 13.645 1.00 96.81 249 GLY A CA 1
ATOM 2019 C C . GLY A 1 249 ? -14.727 7.806 12.804 1.00 96.81 249 GLY A C 1
ATOM 2020 O O . GLY A 1 249 ? -15.094 8.783 12.164 1.00 96.81 249 GLY A O 1
ATOM 2021 N N . LEU A 1 250 ? -15.428 6.673 12.812 1.00 95.19 250 LEU A N 1
ATOM 2022 C CA . LEU A 1 250 ? -16.669 6.496 12.053 1.00 95.19 250 LEU A CA 1
ATOM 2023 C C . LEU A 1 250 ? -17.892 7.228 12.620 1.00 95.19 250 LEU A C 1
ATOM 2025 O O . LEU A 1 250 ? -18.889 7.325 11.910 1.00 95.19 250 LEU A O 1
ATOM 2029 N N . ARG A 1 251 ? -17.856 7.745 13.856 1.00 94.69 251 ARG A N 1
ATOM 2030 C CA . ARG A 1 251 ? -19.032 8.400 14.463 1.00 94.69 251 ARG A CA 1
ATOM 2031 C C . ARG A 1 251 ? -19.414 9.699 13.753 1.00 94.69 251 ARG A C 1
ATOM 2033 O O . ARG A 1 251 ? -20.585 10.054 13.743 1.00 94.69 251 ARG A O 1
ATOM 2040 N N . ASP A 1 252 ? -18.443 10.371 13.135 1.00 92.00 252 ASP A N 1
ATOM 2041 C CA . ASP A 1 252 ? -18.661 11.574 12.322 1.00 92.00 252 ASP A CA 1
ATOM 2042 C C . ASP A 1 252 ? -18.896 11.266 10.830 1.00 92.00 252 ASP A C 1
ATOM 2044 O O . ASP A 1 252 ? -19.009 12.176 10.001 1.00 92.00 252 ASP A O 1
ATOM 2048 N N . TYR A 1 253 ? -18.937 9.984 10.448 1.00 93.75 253 TYR A N 1
ATOM 2049 C CA . TYR A 1 253 ? -19.067 9.614 9.051 1.00 93.75 253 TYR A CA 1
ATOM 2050 C C . TYR A 1 253 ? -20.510 9.721 8.569 1.00 93.75 253 TYR A C 1
ATOM 2052 O O . TYR A 1 253 ? -21.388 8.985 9.005 1.00 93.75 253 TYR A O 1
ATOM 2060 N N . MET A 1 254 ? -20.735 10.595 7.589 1.00 90.81 254 MET A N 1
ATOM 2061 C CA . MET A 1 254 ? -22.067 10.850 7.030 1.00 90.81 254 MET A CA 1
ATOM 2062 C C . MET A 1 254 ? -22.461 9.927 5.863 1.00 90.81 254 MET A C 1
ATOM 2064 O O . MET A 1 254 ? -23.553 10.065 5.318 1.00 90.81 254 MET A O 1
ATOM 2068 N N . GLY A 1 255 ? -21.580 9.026 5.415 1.00 90.94 255 GLY A N 1
ATOM 2069 C CA . GLY A 1 255 ? -21.878 8.121 4.301 1.00 90.94 255 GLY A CA 1
ATOM 2070 C C . GLY A 1 255 ? -22.445 6.774 4.749 1.00 90.94 255 GLY A C 1
ATOM 2071 O O . GLY A 1 255 ? -22.338 6.385 5.908 1.00 90.94 255 GLY A O 1
ATOM 2072 N N . GLY A 1 256 ? -23.009 6.018 3.804 1.00 90.94 256 GLY A N 1
ATOM 2073 C CA . GLY A 1 256 ? -23.542 4.685 4.085 1.00 90.94 256 GLY A CA 1
ATOM 2074 C C . GLY A 1 256 ? -22.463 3.705 4.566 1.00 90.94 256 GLY A C 1
ATOM 2075 O O . GLY A 1 256 ? -21.405 3.565 3.935 1.00 90.94 256 GLY A O 1
ATOM 2076 N N . LEU A 1 257 ? -22.755 3.008 5.665 1.00 92.62 257 LEU A N 1
ATOM 2077 C CA . LEU A 1 257 ? -21.911 1.956 6.246 1.00 92.62 257 LEU A CA 1
ATOM 2078 C C . LEU A 1 257 ? -22.463 0.543 6.056 1.00 92.62 257 LEU A C 1
ATOM 2080 O O . LEU A 1 257 ? -21.803 -0.415 6.446 1.00 92.62 257 LEU A O 1
ATOM 2084 N N . GLU A 1 258 ? -23.606 0.410 5.383 1.00 92.44 258 GLU A N 1
ATOM 2085 C CA . GLU A 1 258 ? -24.130 -0.897 5.002 1.00 92.44 258 GLU A CA 1
ATOM 2086 C C . GLU A 1 258 ? -23.104 -1.651 4.141 1.00 92.44 258 GLU A C 1
ATOM 2088 O O . GLU A 1 258 ? -22.635 -1.085 3.139 1.00 92.44 258 GLU A O 1
ATOM 2093 N N . PRO A 1 259 ? -22.724 -2.888 4.519 1.00 90.19 259 PRO A N 1
ATOM 2094 C CA . PRO A 1 259 ? -21.784 -3.696 3.758 1.00 90.19 259 PRO A CA 1
ATOM 2095 C C . PRO A 1 259 ? -22.244 -3.881 2.313 1.00 90.19 259 PRO A C 1
ATOM 2097 O O . PRO A 1 259 ? -23.369 -4.306 2.046 1.00 90.19 259 PRO A O 1
ATOM 2100 N N . THR A 1 260 ? -21.364 -3.587 1.360 1.00 87.81 260 THR A N 1
ATOM 2101 C CA . THR A 1 260 ? -21.649 -3.833 -0.053 1.00 87.81 260 THR A CA 1
ATOM 2102 C C . THR A 1 260 ? -21.216 -5.249 -0.391 1.00 87.81 260 THR A C 1
ATOM 2104 O O . THR A 1 260 ? -20.029 -5.568 -0.371 1.00 87.81 260 THR A O 1
ATOM 2107 N N . ILE A 1 261 ? -22.175 -6.102 -0.744 1.00 73.56 261 ILE A N 1
ATOM 2108 C CA . ILE A 1 261 ? -21.871 -7.417 -1.308 1.00 73.56 261 ILE A CA 1
ATOM 2109 C C . ILE A 1 261 ? -21.242 -7.180 -2.683 1.00 73.56 261 ILE A C 1
ATOM 2111 O O . ILE A 1 261 ? -21.916 -6.715 -3.607 1.00 73.56 261 ILE A O 1
ATOM 2115 N N . ALA A 1 262 ? -19.945 -7.463 -2.815 1.00 62.44 262 ALA A N 1
ATOM 2116 C CA . ALA A 1 262 ? -19.255 -7.394 -4.094 1.00 62.44 262 ALA A CA 1
ATOM 2117 C C . ALA A 1 262 ? -19.912 -8.397 -5.053 1.00 62.44 262 ALA A C 1
ATOM 2119 O O . ALA A 1 262 ? -19.815 -9.609 -4.868 1.00 62.44 262 ALA A O 1
ATOM 2120 N N . ARG A 1 263 ? -20.630 -7.898 -6.064 1.00 55.25 263 ARG A N 1
ATOM 2121 C CA . ARG A 1 263 ? -21.142 -8.753 -7.135 1.00 55.25 263 ARG A CA 1
ATOM 2122 C C . ARG A 1 263 ? -19.956 -9.135 -8.012 1.00 55.25 263 ARG A C 1
ATOM 2124 O O . ARG A 1 263 ? -19.278 -8.252 -8.539 1.00 55.25 263 ARG A O 1
ATOM 2131 N N . LEU A 1 264 ? -19.692 -10.434 -8.141 1.00 51.44 264 LEU A N 1
ATOM 2132 C CA . LEU A 1 264 ? -18.793 -10.926 -9.181 1.00 51.44 264 LEU A CA 1
ATOM 2133 C C . LEU A 1 264 ? -19.331 -10.436 -10.536 1.00 51.44 264 LEU A C 1
ATOM 2135 O O . LEU A 1 264 ? -20.550 -10.428 -10.718 1.00 51.44 264 LEU A O 1
ATOM 2139 N N . PRO A 1 265 ? -18.473 -9.998 -11.473 1.00 46.91 265 PRO A N 1
ATOM 2140 C CA . PRO A 1 265 ? -18.931 -9.724 -12.827 1.00 46.91 265 PRO A CA 1
ATOM 2141 C C . PRO A 1 265 ? -19.608 -10.982 -13.388 1.00 46.91 265 PRO A C 1
ATOM 2143 O O . PRO A 1 265 ? -19.085 -12.083 -13.228 1.00 46.91 265 PRO A O 1
ATOM 2146 N N . ASP A 1 266 ? -20.753 -10.816 -14.056 1.00 44.84 266 ASP A N 1
ATOM 2147 C CA . ASP A 1 266 ? -21.604 -11.911 -14.559 1.00 44.84 266 ASP A CA 1
ATOM 2148 C C . ASP A 1 266 ? -20.900 -12.837 -15.574 1.00 44.84 266 ASP A C 1
ATOM 2150 O O . ASP A 1 266 ? -21.448 -13.849 -16.006 1.00 44.84 266 ASP A O 1
ATOM 2154 N N . THR A 1 267 ? -19.674 -12.498 -15.980 1.00 40.94 267 THR A N 1
ATOM 2155 C CA . THR A 1 267 ? -18.859 -13.289 -16.899 1.00 40.94 267 THR A CA 1
ATOM 2156 C C . THR A 1 267 ? -17.818 -14.090 -16.111 1.00 40.94 267 THR A C 1
ATOM 2158 O O . THR A 1 267 ? -16.886 -13.490 -15.566 1.00 40.94 267 THR A O 1
ATOM 2161 N N . PRO A 1 268 ? -17.919 -15.432 -16.046 1.00 37.75 268 PRO A N 1
ATOM 2162 C CA . PRO A 1 268 ? -16.851 -16.240 -15.477 1.00 37.75 268 PRO A CA 1
ATOM 2163 C C . PRO A 1 268 ? -15.555 -16.019 -16.276 1.00 37.75 268 PRO A C 1
ATOM 2165 O O . PRO A 1 268 ? -15.612 -15.855 -17.501 1.00 37.75 268 PRO A O 1
ATOM 2168 N N . PRO A 1 269 ? -14.379 -16.003 -15.621 1.00 46.03 269 PRO A N 1
ATOM 2169 C CA . PRO A 1 269 ? -13.113 -15.916 -16.332 1.00 46.03 269 PRO A CA 1
ATOM 2170 C C . PRO A 1 269 ? -13.011 -17.082 -17.317 1.00 46.03 269 PRO A C 1
ATOM 2172 O O . PRO A 1 269 ? -13.321 -18.225 -16.974 1.00 46.03 269 PRO A O 1
ATOM 2175 N N . ALA A 1 270 ? -12.590 -16.782 -18.549 1.00 43.94 270 ALA A N 1
ATOM 2176 C CA . ALA A 1 270 ? -12.310 -17.801 -19.548 1.00 43.94 270 ALA A CA 1
ATOM 2177 C C . ALA A 1 270 ? -11.374 -18.844 -18.928 1.00 43.94 270 ALA A C 1
ATOM 2179 O O . ALA A 1 270 ? -10.303 -18.507 -18.419 1.00 43.94 270 ALA A O 1
ATOM 2180 N N . THR A 1 271 ? -11.809 -20.103 -18.929 1.00 36.94 271 THR A N 1
ATOM 2181 C CA . THR A 1 271 ? -11.005 -21.221 -18.446 1.00 36.94 271 THR A CA 1
ATOM 2182 C C . THR A 1 271 ? -9.670 -21.183 -19.189 1.00 36.94 271 THR A C 1
ATOM 2184 O O . THR A 1 271 ? -9.689 -21.153 -20.424 1.00 36.94 271 THR A O 1
ATOM 2187 N N . PRO A 1 272 ? -8.514 -21.149 -18.502 1.00 37.50 272 PRO A N 1
ATOM 2188 C CA . PRO A 1 272 ? -7.244 -21.209 -19.201 1.00 37.50 272 PRO A CA 1
ATOM 2189 C C . PRO A 1 272 ? -7.221 -22.515 -19.993 1.00 37.50 272 PRO A C 1
ATOM 2191 O O . PRO A 1 272 ? -7.346 -23.602 -19.424 1.00 37.50 272 PRO A O 1
ATOM 2194 N N . SER A 1 273 ? -7.134 -22.395 -21.320 1.00 34.44 273 SER A N 1
ATOM 2195 C CA . SER A 1 273 ? -6.962 -23.544 -22.200 1.00 34.44 273 SER A CA 1
ATOM 2196 C C . SER A 1 273 ? -5.739 -24.302 -21.706 1.00 34.44 273 SER A C 1
ATOM 2198 O O . SER A 1 273 ? -4.643 -23.745 -21.628 1.00 34.44 273 SER A O 1
ATOM 2200 N N . ARG A 1 274 ? -5.948 -25.557 -21.302 1.00 31.52 274 ARG A N 1
ATOM 2201 C CA . ARG A 1 274 ? -4.882 -26.483 -20.936 1.00 31.52 274 ARG A CA 1
ATOM 2202 C C . ARG A 1 274 ? -3.926 -26.535 -22.121 1.00 31.52 274 ARG A C 1
ATOM 2204 O O . ARG A 1 274 ? -4.245 -27.166 -23.125 1.00 31.52 274 ARG A O 1
ATOM 2211 N N . ALA A 1 275 ? -2.786 -25.856 -22.012 1.00 34.25 275 ALA A N 1
ATOM 2212 C CA . ALA A 1 275 ? -1.723 -25.964 -22.993 1.00 34.25 275 ALA A CA 1
ATOM 2213 C C . ALA A 1 275 ? -1.382 -27.453 -23.115 1.00 34.25 275 ALA A C 1
ATOM 2215 O O . ALA A 1 275 ? -0.910 -28.084 -22.167 1.00 34.25 275 ALA A O 1
ATOM 2216 N N . GLN A 1 276 ? -1.729 -28.042 -24.256 1.00 32.31 276 GLN A N 1
ATOM 2217 C CA . GLN A 1 276 ? -1.307 -29.388 -24.588 1.00 32.31 276 GLN A CA 1
ATOM 2218 C C . GLN A 1 276 ? 0.211 -29.322 -24.744 1.00 32.31 276 GLN A C 1
ATOM 2220 O O . GLN A 1 276 ? 0.720 -28.673 -25.656 1.00 32.31 276 GLN A O 1
ATOM 2225 N N . HIS A 1 277 ? 0.935 -29.944 -23.814 1.00 31.86 277 HIS A N 1
ATOM 2226 C CA . HIS A 1 277 ? 2.356 -30.199 -23.995 1.00 31.86 277 HIS A CA 1
ATOM 2227 C C . HIS A 1 277 ? 2.540 -30.960 -25.315 1.00 31.86 277 HIS A C 1
ATOM 2229 O O . HIS A 1 277 ? 1.907 -32.006 -25.484 1.00 31.86 277 HIS A O 1
ATOM 2235 N N . PRO A 1 278 ? 3.392 -30.491 -26.241 1.00 30.91 278 PRO A N 1
ATOM 2236 C CA . PRO A 1 278 ? 3.743 -31.288 -27.399 1.00 30.91 278 PRO A CA 1
ATOM 2237 C C . PRO A 1 278 ? 4.477 -32.536 -26.908 1.00 30.91 278 PRO A C 1
ATOM 2239 O O . PRO A 1 278 ? 5.514 -32.444 -26.248 1.00 30.91 278 PRO A O 1
ATOM 2242 N N . THR A 1 279 ? 3.933 -33.706 -27.224 1.00 31.14 279 THR A N 1
ATOM 2243 C CA . THR A 1 279 ? 4.643 -34.983 -27.152 1.00 31.14 279 THR A CA 1
ATOM 2244 C C . THR A 1 279 ? 5.930 -34.874 -27.966 1.00 31.14 279 THR A C 1
ATOM 2246 O O . THR A 1 279 ? 5.885 -34.750 -29.190 1.00 31.14 279 THR A O 1
ATOM 2249 N N . GLN A 1 280 ? 7.081 -34.895 -27.292 1.00 33.69 280 GLN A N 1
ATOM 2250 C CA . GLN A 1 280 ? 8.374 -35.002 -27.956 1.00 33.69 280 GLN A CA 1
ATOM 2251 C C . GLN A 1 280 ? 8.518 -36.414 -28.530 1.00 33.69 280 GLN A C 1
ATOM 2253 O O . GLN A 1 280 ? 8.659 -37.388 -27.793 1.00 33.69 280 GLN A O 1
ATOM 2258 N N . ASN A 1 281 ? 8.491 -36.511 -29.859 1.00 30.17 281 ASN A N 1
ATOM 2259 C CA . ASN A 1 281 ? 8.996 -37.674 -30.574 1.00 30.17 281 ASN A CA 1
ATOM 2260 C C . ASN A 1 281 ? 10.511 -37.757 -30.360 1.00 30.17 281 ASN A C 1
ATOM 2262 O O . ASN A 1 281 ? 11.254 -36.844 -30.722 1.00 30.17 281 ASN A O 1
ATOM 2266 N N . ALA A 1 282 ? 10.958 -38.863 -29.774 1.00 30.78 282 ALA A N 1
ATOM 2267 C CA . ALA A 1 282 ? 12.364 -39.199 -29.652 1.00 30.78 282 ALA A CA 1
ATOM 2268 C C . ALA A 1 282 ? 12.947 -39.497 -31.042 1.00 30.78 282 ALA A C 1
ATOM 2270 O O . ALA A 1 282 ? 12.722 -40.572 -31.592 1.00 30.78 282 ALA A O 1
ATOM 2271 N N . ASN A 1 283 ? 13.731 -38.565 -31.584 1.00 30.41 283 ASN A N 1
ATOM 2272 C CA . ASN A 1 283 ? 14.679 -38.861 -32.653 1.00 30.41 283 ASN A CA 1
ATOM 2273 C C . ASN A 1 283 ? 16.085 -38.945 -32.055 1.00 30.41 283 ASN A C 1
ATOM 2275 O O . ASN A 1 283 ? 16.616 -37.970 -31.526 1.00 30.41 283 ASN A O 1
ATOM 2279 N N . LYS A 1 284 ? 16.667 -40.146 -32.138 1.00 35.56 284 LYS A N 1
ATOM 2280 C CA . LYS A 1 284 ? 18.094 -40.401 -31.926 1.00 35.56 284 LYS A CA 1
ATOM 2281 C C . LYS A 1 284 ? 18.886 -39.629 -32.986 1.00 35.56 284 LYS A C 1
ATOM 2283 O O . LYS A 1 284 ? 18.651 -39.828 -34.174 1.00 35.56 284 LYS A O 1
ATOM 2288 N N . GLY A 1 285 ? 19.811 -38.782 -32.550 1.00 29.34 285 GLY A N 1
ATOM 2289 C CA . GLY A 1 285 ? 20.736 -38.044 -33.406 1.00 29.34 285 GLY A CA 1
ATOM 2290 C C . GLY A 1 285 ? 22.042 -37.774 -32.664 1.00 29.34 285 GLY A C 1
ATOM 2291 O O . GLY A 1 285 ? 22.021 -37.438 -31.485 1.00 29.34 285 GLY A O 1
ATOM 2292 N N . ASP A 1 286 ? 23.142 -38.008 -33.367 1.00 29.25 286 ASP A N 1
ATOM 2293 C CA . ASP A 1 286 ? 24.504 -38.270 -32.913 1.00 29.25 286 ASP A CA 1
ATOM 2294 C C . ASP A 1 286 ? 25.180 -37.320 -31.914 1.00 29.25 286 ASP A C 1
ATOM 2296 O O . ASP A 1 286 ? 24.982 -36.108 -31.855 1.00 29.25 286 ASP A O 1
ATOM 2300 N N . ASN A 1 287 ? 26.074 -37.954 -31.159 1.00 37.88 287 ASN A N 1
ATOM 2301 C CA . ASN A 1 287 ? 26.916 -37.425 -30.105 1.00 37.88 287 ASN A CA 1
ATOM 2302 C C . ASN A 1 287 ? 28.259 -36.955 -30.693 1.00 37.88 287 ASN A C 1
ATOM 2304 O O . ASN A 1 287 ? 29.135 -37.783 -30.937 1.00 37.88 287 ASN A O 1
ATOM 2308 N N . THR A 1 288 ? 28.462 -35.646 -30.884 1.00 32.16 288 THR A N 1
ATOM 2309 C CA . THR A 1 288 ? 29.804 -35.083 -31.135 1.00 32.16 288 THR A CA 1
ATOM 2310 C C . THR A 1 288 ? 30.001 -33.713 -30.475 1.00 32.16 288 THR A C 1
ATOM 2312 O O . THR A 1 288 ? 29.521 -32.698 -30.967 1.00 32.16 288 THR A O 1
ATOM 2315 N N . GLY A 1 289 ? 30.786 -33.697 -29.390 1.00 34.91 289 GLY A N 1
ATOM 2316 C CA . GLY A 1 289 ? 31.767 -32.647 -29.077 1.00 34.91 289 GLY A CA 1
ATOM 2317 C C . GLY A 1 289 ? 31.272 -31.274 -28.604 1.00 34.91 289 GLY A C 1
ATOM 2318 O O . GLY A 1 289 ? 31.354 -30.306 -29.353 1.00 34.91 289 GLY A O 1
ATOM 2319 N N . ILE A 1 290 ? 30.937 -31.136 -27.315 1.00 31.23 290 ILE A N 1
ATOM 2320 C CA . ILE A 1 290 ? 30.914 -29.825 -26.639 1.00 31.23 290 ILE A CA 1
ATOM 2321 C C . ILE A 1 290 ? 32.241 -29.636 -25.896 1.00 31.23 290 ILE A C 1
ATOM 2323 O O . ILE A 1 290 ? 32.529 -30.323 -24.916 1.00 31.23 290 ILE A O 1
ATOM 2327 N N . LYS A 1 291 ? 33.061 -28.701 -26.386 1.00 33.00 291 LYS A N 1
ATOM 2328 C CA . LYS A 1 291 ? 34.271 -28.216 -25.710 1.00 33.00 291 LYS A CA 1
ATOM 2329 C C . LYS A 1 291 ? 33.872 -27.399 -24.477 1.00 33.00 291 LYS A C 1
ATOM 2331 O O . LYS A 1 291 ? 33.106 -26.446 -24.583 1.00 33.00 291 LYS A O 1
ATOM 2336 N N . THR A 1 292 ? 34.419 -27.755 -23.322 1.00 35.03 292 THR A N 1
ATOM 2337 C CA . THR A 1 292 ? 34.348 -26.983 -22.076 1.00 35.03 292 THR A CA 1
ATOM 2338 C C . THR A 1 292 ? 35.029 -25.617 -22.255 1.00 35.03 292 THR A C 1
ATOM 2340 O O . THR A 1 292 ? 36.172 -25.583 -22.716 1.00 35.03 292 THR A O 1
ATOM 2343 N N . PRO A 1 293 ? 34.396 -24.486 -21.888 1.00 34.62 293 PRO A N 1
ATOM 2344 C CA . PRO A 1 293 ? 35.088 -23.201 -21.835 1.00 34.62 293 PRO A CA 1
ATOM 2345 C C . PRO A 1 293 ? 36.060 -23.156 -20.636 1.00 34.62 293 PRO A C 1
ATOM 2347 O O . PRO A 1 293 ? 35.835 -23.847 -19.635 1.00 34.62 293 PRO A O 1
ATOM 2350 N N . PRO A 1 294 ? 37.159 -22.380 -20.715 1.00 32.06 294 PRO A N 1
ATOM 2351 C CA . PRO A 1 294 ? 38.171 -22.343 -19.666 1.00 32.06 294 PRO A CA 1
ATOM 2352 C C . PRO A 1 294 ? 37.625 -21.718 -18.375 1.00 32.06 294 PRO A C 1
ATOM 2354 O O . PRO A 1 294 ? 36.874 -20.745 -18.398 1.00 32.06 294 PRO A O 1
ATOM 2357 N N . ARG A 1 295 ? 38.021 -22.294 -17.233 1.00 32.78 295 ARG A N 1
ATOM 2358 C CA . ARG A 1 295 ? 37.692 -21.798 -15.891 1.00 32.78 295 ARG A CA 1
ATOM 2359 C C . ARG A 1 295 ? 38.390 -20.459 -15.648 1.00 32.78 295 ARG A C 1
ATOM 2361 O O . ARG A 1 295 ? 39.596 -20.433 -15.422 1.00 32.78 295 ARG A O 1
ATOM 2368 N N . THR A 1 296 ? 37.635 -19.368 -15.629 1.00 33.97 296 THR A N 1
ATOM 2369 C CA . THR A 1 296 ? 38.099 -18.102 -15.051 1.00 33.97 296 THR A CA 1
ATOM 2370 C C . THR A 1 296 ? 38.060 -18.222 -13.521 1.00 33.97 296 THR A C 1
ATOM 2372 O O . THR A 1 296 ? 37.024 -18.629 -12.987 1.00 33.97 296 THR A O 1
ATOM 2375 N N . PRO A 1 297 ? 39.139 -17.910 -12.782 1.00 30.11 297 PRO A N 1
ATOM 2376 C CA . PRO A 1 297 ? 39.098 -17.902 -11.323 1.00 30.11 297 PRO A CA 1
ATOM 2377 C C . PRO A 1 297 ? 38.101 -16.848 -10.823 1.00 30.11 297 PRO A C 1
ATOM 2379 O O . PRO A 1 297 ? 38.117 -15.706 -11.281 1.00 30.11 297 PRO A O 1
ATOM 2382 N N . LEU A 1 298 ? 37.240 -17.231 -9.878 1.00 33.03 298 LEU A N 1
ATOM 2383 C CA . LEU A 1 298 ? 36.378 -16.304 -9.145 1.00 33.03 298 LEU A CA 1
ATOM 2384 C C . LEU A 1 298 ? 37.262 -15.335 -8.348 1.00 33.03 298 LEU A C 1
ATOM 2386 O O . LEU A 1 298 ? 37.925 -15.741 -7.396 1.00 33.03 298 LEU A O 1
ATOM 2390 N N . SER A 1 299 ? 37.274 -14.062 -8.743 1.00 32.47 299 SER A N 1
ATOM 2391 C CA . SER A 1 299 ? 37.845 -12.988 -7.930 1.00 32.47 299 SER A CA 1
ATOM 2392 C C . SER A 1 299 ? 36.964 -12.793 -6.696 1.00 32.47 299 SER A C 1
ATOM 2394 O O . SER A 1 299 ? 35.763 -12.539 -6.815 1.00 32.47 299 SER A O 1
ATOM 2396 N N . THR A 1 300 ? 37.537 -12.955 -5.508 1.00 33.97 300 THR A N 1
ATOM 2397 C CA . THR A 1 300 ? 36.864 -12.673 -4.239 1.00 33.97 300 THR A CA 1
ATOM 2398 C C . THR A 1 300 ? 36.589 -11.176 -4.130 1.00 33.97 300 THR A C 1
ATOM 2400 O O . THR A 1 300 ? 37.512 -10.366 -4.182 1.00 33.97 300 THR A O 1
ATOM 2403 N N . TYR A 1 301 ? 35.315 -10.816 -3.986 1.00 38.53 301 TYR A N 1
ATOM 2404 C CA . TYR A 1 301 ? 34.863 -9.449 -3.739 1.00 38.53 301 TYR A CA 1
ATOM 2405 C C . TYR A 1 301 ? 35.365 -8.959 -2.370 1.00 38.53 301 TYR A C 1
ATOM 2407 O O . TYR A 1 301 ? 35.066 -9.577 -1.349 1.00 38.53 301 TYR A O 1
ATOM 2415 N N . ASP A 1 302 ? 36.128 -7.863 -2.367 1.00 36.22 302 ASP A N 1
ATOM 2416 C CA . ASP A 1 302 ? 36.618 -7.173 -1.170 1.00 36.22 302 ASP A CA 1
ATOM 2417 C C . ASP A 1 302 ? 35.727 -5.944 -0.880 1.00 36.22 302 ASP A C 1
ATOM 2419 O O . ASP A 1 302 ? 35.732 -4.992 -1.671 1.00 36.22 302 ASP A O 1
ATOM 2423 N N . PRO A 1 303 ? 34.964 -5.930 0.229 1.00 32.91 303 PRO A N 1
ATOM 2424 C CA . PRO A 1 303 ? 34.065 -4.828 0.574 1.00 32.91 303 PRO A CA 1
ATOM 2425 C C . PRO A 1 303 ? 34.783 -3.529 0.982 1.00 32.91 303 PRO A C 1
ATOM 2427 O O . PRO A 1 303 ? 34.123 -2.503 1.131 1.00 32.91 303 PRO A O 1
ATOM 2430 N N . SER A 1 304 ? 36.108 -3.539 1.174 1.00 35.06 304 SER A N 1
ATOM 2431 C CA . SER A 1 304 ? 36.873 -2.374 1.651 1.00 35.06 304 SER A CA 1
ATOM 2432 C C . SER A 1 304 ? 37.169 -1.319 0.576 1.00 35.06 304 SER A C 1
ATOM 2434 O O . SER A 1 304 ? 37.622 -0.224 0.894 1.00 35.06 304 SER A O 1
ATOM 2436 N N . ARG A 1 305 ? 36.871 -1.595 -0.702 1.00 39.03 305 ARG A N 1
ATOM 2437 C CA . ARG A 1 305 ? 37.183 -0.689 -1.826 1.00 39.03 305 ARG A CA 1
ATOM 2438 C C . ARG A 1 305 ? 36.148 0.403 -2.119 1.00 39.03 305 ARG A C 1
ATOM 2440 O O . ARG A 1 305 ? 36.368 1.186 -3.036 1.00 39.03 305 ARG A O 1
ATOM 2447 N N . ASN A 1 306 ? 35.060 0.492 -1.351 1.00 35.84 306 ASN A N 1
ATOM 2448 C CA . ASN A 1 306 ? 34.027 1.527 -1.525 1.00 35.84 306 ASN A CA 1
ATOM 2449 C C . ASN A 1 306 ? 34.039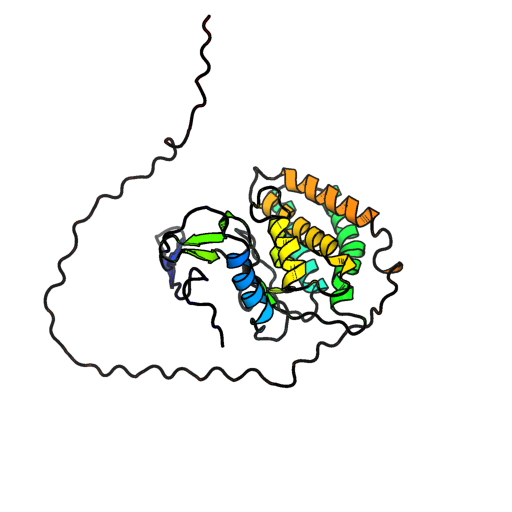 2.626 -0.445 1.00 35.84 306 ASN A C 1
ATOM 2451 O O . ASN A 1 306 ? 33.068 3.371 -0.324 1.00 35.84 306 ASN A O 1
ATOM 2455 N N . SER A 1 307 ? 35.122 2.781 0.323 1.00 32.06 307 SER A N 1
ATOM 2456 C CA . SER A 1 307 ? 35.314 3.984 1.138 1.00 32.06 307 SER A CA 1
ATOM 2457 C C . SER A 1 307 ? 35.886 5.108 0.271 1.00 32.06 307 SER A C 1
ATOM 2459 O O . SER A 1 307 ? 37.093 5.174 0.043 1.00 32.06 307 SER A O 1
ATOM 2461 N N . ILE A 1 308 ? 35.023 6.000 -0.215 1.00 31.38 308 ILE A N 1
ATOM 2462 C CA . ILE A 1 308 ? 35.457 7.339 -0.619 1.00 31.38 308 ILE A CA 1
ATOM 2463 C C . ILE A 1 308 ? 35.750 8.086 0.685 1.00 31.38 308 ILE A C 1
ATOM 2465 O O . ILE A 1 308 ? 34.833 8.437 1.423 1.00 31.38 308 ILE A O 1
ATOM 2469 N N . THR A 1 309 ? 37.031 8.236 1.012 1.00 30.98 309 THR A N 1
ATOM 2470 C CA . THR A 1 309 ? 37.502 9.159 2.047 1.00 30.98 309 THR A CA 1
ATOM 2471 C C . THR A 1 309 ? 37.478 10.564 1.463 1.00 30.98 309 THR A C 1
ATOM 2473 O O . THR A 1 309 ? 38.179 10.842 0.490 1.00 30.98 309 THR A O 1
ATOM 2476 N N . ASP A 1 310 ? 36.641 11.419 2.034 1.00 34.12 310 ASP A N 1
ATOM 2477 C CA . ASP A 1 310 ? 36.527 12.829 1.684 1.00 34.12 310 ASP A CA 1
ATOM 2478 C C . ASP A 1 310 ? 37.641 13.595 2.417 1.00 34.12 310 ASP A C 1
ATOM 2480 O O . ASP A 1 310 ? 37.462 14.047 3.541 1.00 34.12 310 ASP A O 1
ATOM 2484 N N . ASP A 1 311 ? 38.826 13.656 1.808 1.00 34.22 311 ASP A N 1
ATOM 2485 C CA . ASP A 1 311 ? 39.956 14.475 2.264 1.00 34.22 311 ASP A CA 1
ATOM 2486 C C . ASP A 1 311 ? 40.519 15.242 1.061 1.00 34.22 311 ASP A C 1
ATOM 2488 O O . ASP A 1 311 ? 41.406 14.769 0.353 1.00 34.22 311 ASP A O 1
ATOM 2492 N N . SER A 1 312 ? 39.976 16.433 0.790 1.00 32.19 312 SER A N 1
ATOM 2493 C CA . SER A 1 312 ? 40.693 17.480 0.044 1.00 32.19 312 SER A CA 1
ATOM 2494 C C . SER A 1 312 ? 40.016 18.853 0.150 1.00 32.19 312 SER A C 1
ATOM 2496 O O . SER A 1 312 ? 39.370 19.322 -0.776 1.00 32.19 312 SER A O 1
ATOM 2498 N N . PHE A 1 313 ? 40.252 19.555 1.260 1.00 33.66 313 PHE A N 1
ATOM 2499 C CA . PHE A 1 313 ? 40.403 21.014 1.226 1.00 33.66 313 PHE A CA 1
ATOM 2500 C C . PHE A 1 313 ? 41.630 21.399 2.054 1.00 33.66 313 PHE A C 1
ATOM 2502 O O . PHE A 1 313 ? 41.571 21.586 3.267 1.00 33.66 313 PHE A O 1
ATOM 2509 N N . GLY A 1 314 ? 42.770 21.448 1.364 1.00 28.59 314 GLY A N 1
ATOM 2510 C CA . GLY A 1 314 ? 43.994 22.062 1.855 1.00 28.59 314 GLY A CA 1
ATOM 2511 C C . GLY A 1 314 ? 43.894 23.585 1.804 1.00 28.59 314 GLY A C 1
ATOM 2512 O O . GLY A 1 314 ? 43.342 24.156 0.866 1.00 28.59 314 GLY A O 1
ATOM 2513 N N . ALA A 1 315 ? 44.434 24.210 2.844 1.00 33.47 315 ALA A N 1
ATOM 2514 C CA . ALA A 1 315 ? 44.671 25.639 2.962 1.00 33.47 315 ALA A CA 1
ATOM 2515 C C . ALA A 1 315 ? 45.852 26.118 2.090 1.00 33.47 315 ALA A C 1
ATOM 2517 O O . ALA A 1 315 ? 46.778 25.350 1.820 1.00 33.47 315 ALA A O 1
ATOM 2518 N N . GLY A 1 316 ? 45.828 27.411 1.754 1.00 32.69 316 GLY A N 1
ATOM 2519 C CA . GLY A 1 316 ? 46.896 28.217 1.137 1.00 32.69 316 GLY A CA 1
ATOM 2520 C C . GLY A 1 316 ? 46.295 29.097 0.034 1.00 32.69 316 GLY A C 1
ATOM 2521 O O . GLY A 1 316 ? 45.663 28.559 -0.867 1.00 32.69 316 GLY A O 1
ATOM 2522 N N . GLU A 1 317 ? 46.353 30.427 0.042 1.00 35.12 317 GLU A N 1
ATOM 2523 C CA . GLU A 1 317 ? 47.118 31.441 0.790 1.00 35.12 317 GLU A CA 1
ATOM 2524 C C . GLU A 1 317 ? 46.195 32.596 1.217 1.00 35.12 317 GLU A C 1
ATOM 2526 O O . GLU A 1 317 ? 45.154 32.803 0.547 1.00 35.12 317 GLU A O 1
#

Sequence (317 aa):
MASLNDAQICSQTGRMGVYYADTKTKAWFMAEYSNLRARAPPLEQFLPIVKQMHQQSISPTGKFGFHVTSYYGPPPMLVDWTDNWEEFWVREFRSGLKYVERMRGQDPELLEIAEQFIEKVASRLLRPLQTGGRSIKPSLCHGNFCDGNIQFNVDTYQPVIFDPCSFYGHHEMDSQCMKNPRCIIGQNFIDLYKVKVGASRPIEYFEDRVALYAIRNDLMIASVWPQWASLIDKAKGDMKRLLAKYPDGLRDYMGGLEPTIARLPDTPPATPSRAQHPTQNANKGDNTGIKTPPRTPLSTYDPSRNSITDDSFGAGE

Organism: NCBI:txid1081107

pLDDT: mean 79.85, std 24.73, range [24.59, 98.81]

Foldseek 3Di:
DDDPPPFAEFAPDKDKDWDDDPPDIDIDIDGDDFQWDLDAADLVQVLVVLLCQFVVDADPVQFWFDPDFFDPPPDTAPRDTDNAQLVRVLVRLVSLVVLLCVQPNDDVLLVVLVVLLSVAPSCQLRLVCFFQQHHAGQGKAQQDPASVQWTAGPVVRHIYGDDGSIIRHHSLLNLLNQCPPRGPCHPVSLVVCCVPNHDRPVRVSSVVVSLVSVLSVLSNCLSPDVVSVCSSVVSSVSSVVSCVVGVPGCVPPPGGSHGHDDDDPPDDPDDPPPPPDPDDDDDDDDDDDDDDDDDDDDDDDDPPPPDPDPDDDDDDD

Secondary structure (DSSP, 8-state):
--PPPTTSBS-SS-EEEEEEETTEEEEEEE-----EE--PPPHHHHHHHHHHHHHH---TTSSBB-SS--BSSSSBP----BS-HHHHHHHHHHHHHHHHHHHH---HHHHHHHHHIIIIIIHHHHGGGSBTT-----EEE-S---GGGEEEETTTTEEEE-S---EEE-GGGGGGGGGSTT-SSHHHHHHHHHHHT-PPSSGGGHHHHHHHHHHHHHHHHHHH-GGGTTHHHHHHHHHHHHHHH-TTGGGG--S--SB---PPPSSPPPPPP-----------------PPPP----PPP-GGGG-----------

Radius of gyration: 23.81 Å; Cα contacts (8 Å, |Δi|>4): 417; chains: 1; bounding box: 71×72×58 Å

Solvent-accessible surface area (backbone atoms only — not comparable to full-atom values): 18939 Å² total; per-residue (Å²): 138,82,71,83,59,82,77,41,48,59,56,90,65,64,51,74,52,76,47,82,53,103,86,54,85,41,76,51,78,46,57,62,87,72,64,65,41,96,42,80,56,58,63,85,62,43,48,58,55,56,47,46,41,34,72,67,41,73,38,95,80,72,29,28,24,40,98,59,84,30,39,69,74,90,52,76,46,75,32,67,76,37,90,45,67,48,60,49,51,51,55,38,47,52,54,45,51,55,46,28,33,74,63,71,44,88,53,70,67,57,52,56,52,47,52,53,32,46,64,20,39,46,45,48,61,38,45,45,34,35,11,50,81,28,67,74,68,30,8,49,29,52,62,46,59,36,59,94,29,35,27,26,28,71,87,78,73,40,49,27,42,45,82,62,29,50,33,20,32,62,60,63,51,41,47,14,43,22,74,39,90,84,20,81,62,20,61,67,46,55,55,50,43,42,73,77,74,52,59,64,58,63,55,90,46,40,68,58,44,34,48,56,35,20,36,52,43,34,41,49,47,20,39,75,37,74,94,40,43,68,30,44,61,50,30,49,51,54,43,53,55,46,37,70,74,33,78,60,22,58,79,75,54,89,67,52,72,54,78,35,80,77,75,73,70,95,65,76,77,78,75,78,76,78,77,76,75,80,81,80,78,88,73,91,75,86,92,80,85,85,80,80,78,82,86,75,81,82,78,81,85,67,85,78,79,75,70,82,77,89,79,85,85,81,85,86,133

InterPro domains:
  IPR011009 Protein kinase-like domain superfamily [SSF56112] (42-215)
  IPR016477 Fructosamine/Ketosamine-3-kinase [PF03881] (21-215)
  IPR016477 Fructosamine/Ketosamine-3-kinase [PTHR12149] (22-217)

Mean predicted aligned error: 12.1 Å